Protein AF-A0A3N5HTJ6-F1 (afdb_monomer_lite)

Secondary structure (DSSP, 8-state):
-----------------------SPPPHHHHHHHHHHHTT-SEEEEPP-----TTPPPEEEEEEHHHHTT-TT-HHHHHHHHHS-TT--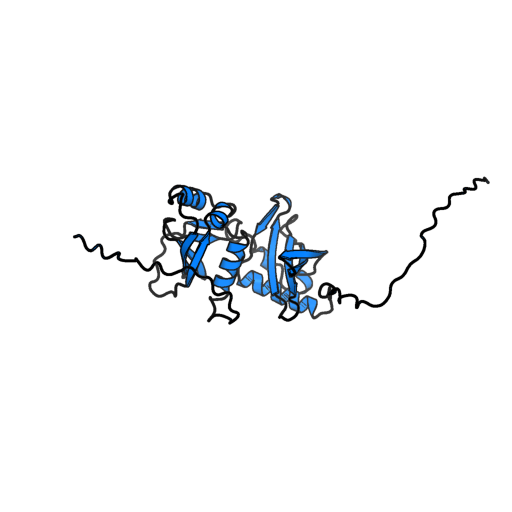EEEEEEEE-TTS-EEEEETTEEEEEEEE-SSSSSTTGGGGG--SGGGG--SEEEEEEEETTEEEEEEEEE-TTSTT-EEEEEEE--TTSPPEEEEEEEEGGGTEEEEPPHHHHHHHHHHHHHHHHTT----PPPP--------------------------

Foldseek 3Di:
DDDDDDDDDDDPDPDDPPDDDDDPDDDLLQVLLVVCLQVLQWEWEFDPPDPPPPPWDKDKDKDFLVSQCSRPPHVLQVVLSVQADPPGGMWIWIWTQDPVRWIKIDTPRRDHIITGHWPDPDCVPPVLVVVPALVQQDFPDWDWDDPDVQKIKIWGWGDRPVDPQKTKIWIWIDDPPDDIDIAIWIARPVVRGTTGDRSVSGVVSVVSPVVNCVVPPDPDDDPDPPPPPDDDDDDDDDDDDDDDDDDDDD

Sequence (250 aa):
MTDRRVQRSSSPDCAIPIADRGPRGLPQPLDHALAQLRRRRVRLVPAEPGSVSEGRKRYPVCLTRSLLSRIPGSPALKDALKGAPATTAVFSGHAWLAADERPRIALEGVGGTWRLALPGRSGTFAALREIRTFRDVRPVGSRLVEVGPGVIERRHRIPLRYHPGVWLIVAVAVRRDGPARYDTWVWHPGRRCATALWWEEARRVIDLFRDLAASWFWVGPPPIASGAGSNGQPSTRATAASGTEPSSHA

Radius of gyration: 25.8 Å; chains: 1; bounding box: 80×50×84 Å

Structure (mmCIF, N/CA/C/O backbone):
data_AF-A0A3N5HTJ6-F1
#
_entry.id   AF-A0A3N5HTJ6-F1
#
loop_
_atom_site.group_PDB
_atom_site.id
_atom_site.type_symbol
_atom_site.label_atom_id
_atom_site.label_alt_id
_atom_site.label_comp_id
_atom_site.label_asym_id
_atom_site.label_entity_id
_atom_site.label_seq_id
_atom_site.pdbx_PDB_ins_code
_atom_site.Cartn_x
_atom_site.Cartn_y
_atom_site.Cartn_z
_atom_site.occupancy
_atom_site.B_iso_or_equiv
_atom_site.auth_seq_id
_atom_site.auth_comp_id
_atom_site.auth_asym_id
_atom_site.auth_atom_id
_atom_site.pdbx_PDB_model_num
ATOM 1 N N . MET A 1 1 ? 60.317 11.474 -20.688 1.00 45.28 1 MET A N 1
ATOM 2 C CA . MET A 1 1 ? 59.691 11.665 -19.362 1.00 45.28 1 MET A CA 1
ATOM 3 C C . MET A 1 1 ? 58.218 11.955 -19.582 1.00 45.28 1 MET A C 1
ATOM 5 O O . MET A 1 1 ? 57.878 12.976 -20.156 1.00 45.28 1 MET A O 1
ATOM 9 N N . THR A 1 2 ? 57.382 10.970 -19.278 1.00 37.94 2 THR A N 1
ATOM 10 C CA . THR A 1 2 ? 55.943 10.898 -19.570 1.00 37.94 2 THR A CA 1
ATOM 11 C C . THR A 1 2 ? 55.118 11.698 -18.569 1.00 37.94 2 THR A C 1
ATOM 13 O O . THR A 1 2 ? 55.143 11.389 -17.380 1.00 37.94 2 THR A O 1
ATOM 16 N N . ASP 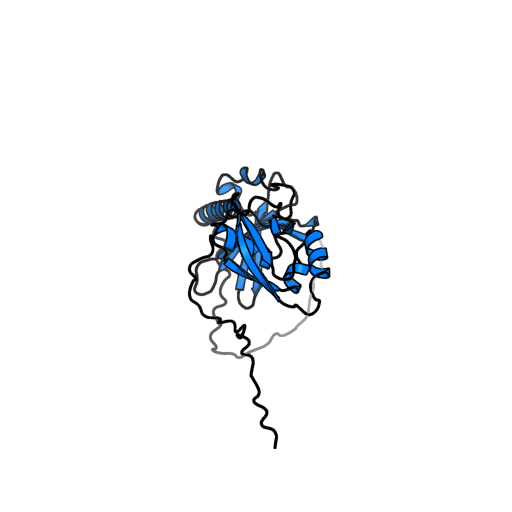A 1 3 ? 54.342 12.657 -19.068 1.00 31.55 3 ASP A N 1
ATOM 17 C CA . ASP A 1 3 ? 53.369 13.425 -18.295 1.00 31.55 3 ASP A CA 1
ATOM 18 C C . ASP A 1 3 ? 51.981 12.764 -18.428 1.00 31.55 3 ASP A C 1
ATOM 20 O O . ASP A 1 3 ? 51.341 12.799 -19.482 1.00 31.55 3 ASP A O 1
ATOM 24 N N . ARG A 1 4 ? 51.549 12.046 -17.383 1.00 37.94 4 ARG A N 1
ATOM 25 C CA . ARG A 1 4 ? 50.230 11.393 -17.308 1.00 37.94 4 ARG A CA 1
ATOM 26 C C . ARG A 1 4 ? 49.246 12.340 -16.629 1.00 37.94 4 ARG A C 1
ATOM 28 O O . ARG A 1 4 ? 49.113 12.355 -15.407 1.00 37.94 4 ARG A O 1
ATOM 35 N N . ARG A 1 5 ? 48.487 13.072 -17.442 1.00 37.06 5 ARG A N 1
ATOM 36 C CA . ARG A 1 5 ? 47.322 13.846 -17.003 1.00 37.06 5 ARG A CA 1
ATOM 37 C C . ARG A 1 5 ? 46.170 12.890 -16.668 1.00 37.06 5 ARG A C 1
ATOM 39 O O . ARG A 1 5 ? 45.476 12.395 -17.551 1.00 37.06 5 ARG A O 1
ATOM 46 N N . VAL A 1 6 ? 45.987 12.603 -15.382 1.00 39.81 6 VAL A N 1
ATOM 47 C CA . VAL A 1 6 ? 44.852 11.830 -14.857 1.00 39.81 6 VAL A CA 1
ATOM 48 C C . VAL A 1 6 ? 43.580 12.679 -14.965 1.00 39.81 6 VAL A C 1
ATOM 50 O O . VAL A 1 6 ? 43.364 13.595 -14.175 1.00 39.81 6 VAL A O 1
ATOM 53 N N . GLN A 1 7 ? 42.724 12.371 -15.942 1.00 34.47 7 GLN A N 1
ATOM 54 C CA . GLN A 1 7 ? 41.330 12.814 -15.955 1.00 34.47 7 GLN A CA 1
ATOM 55 C C . GLN A 1 7 ? 40.588 12.101 -14.817 1.00 34.47 7 GLN A C 1
ATOM 57 O O . GLN A 1 7 ? 40.249 10.923 -14.918 1.00 34.47 7 GLN A O 1
ATOM 62 N N . ARG A 1 8 ? 40.346 12.814 -13.712 1.00 31.03 8 ARG A N 1
ATOM 63 C CA . ARG A 1 8 ? 39.352 12.404 -12.717 1.00 31.03 8 ARG A CA 1
ATOM 64 C C . ARG A 1 8 ? 37.973 12.654 -13.318 1.00 31.03 8 ARG A C 1
ATOM 66 O O . ARG A 1 8 ? 37.531 13.795 -13.410 1.00 31.03 8 ARG A O 1
ATOM 73 N N . SER A 1 9 ? 37.325 11.582 -13.754 1.00 33.00 9 SER A N 1
ATOM 74 C CA . SER A 1 9 ? 35.899 11.560 -14.042 1.00 33.00 9 SER A CA 1
ATOM 75 C C . SER A 1 9 ? 35.131 11.899 -12.762 1.00 33.00 9 SER A C 1
ATOM 77 O O . SER A 1 9 ? 35.149 11.173 -11.770 1.00 33.00 9 SER A O 1
ATOM 79 N N . SER A 1 10 ? 34.478 13.052 -12.777 1.00 33.53 10 SER A N 1
ATOM 80 C CA . SER A 1 10 ? 33.507 13.471 -11.776 1.00 33.53 10 SER A CA 1
ATOM 81 C C . SER A 1 10 ? 32.243 12.614 -11.893 1.00 33.53 10 SER A C 1
ATOM 83 O O . SER A 1 10 ? 31.334 12.940 -12.655 1.00 33.53 10 SER A O 1
ATOM 85 N N . SER A 1 11 ? 32.190 11.510 -11.146 1.00 33.44 11 SER A N 1
ATOM 86 C CA . SER A 1 11 ? 30.921 10.899 -10.732 1.00 33.44 11 SER A CA 1
ATOM 87 C C . SER A 1 11 ? 30.168 11.913 -9.870 1.00 33.44 11 SER A C 1
ATOM 89 O O . SER A 1 11 ? 30.745 12.384 -8.891 1.00 33.44 11 SER A O 1
ATOM 91 N N . PRO A 1 12 ? 28.910 12.270 -10.179 1.00 36.09 12 PRO A N 1
ATOM 92 C CA . PRO A 1 12 ? 28.114 13.029 -9.238 1.00 36.09 12 PRO A CA 1
ATOM 93 C C . PRO A 1 12 ? 27.727 12.094 -8.095 1.00 36.09 12 PRO A C 1
ATOM 95 O O . PRO A 1 12 ? 27.023 11.096 -8.275 1.00 36.09 12 PRO A O 1
ATOM 98 N N . ASP A 1 13 ? 28.240 12.430 -6.921 1.00 30.25 13 ASP A N 1
ATOM 99 C CA . ASP A 1 13 ? 27.898 11.844 -5.641 1.00 30.25 13 ASP A CA 1
ATOM 100 C C . ASP A 1 13 ? 26.377 11.702 -5.482 1.00 30.25 13 ASP A C 1
ATOM 102 O O . ASP A 1 13 ? 25.635 12.682 -5.396 1.00 30.25 13 ASP A O 1
ATOM 106 N N . CYS A 1 14 ? 25.906 10.459 -5.353 1.00 28.38 14 CYS A N 1
ATOM 107 C CA . CYS A 1 14 ? 24.648 10.146 -4.675 1.00 28.38 14 CYS A CA 1
ATOM 108 C C . CYS A 1 14 ? 24.815 10.401 -3.165 1.00 28.38 14 CYS A C 1
ATOM 110 O O . CYS A 1 14 ? 24.713 9.487 -2.347 1.00 28.38 14 CYS A O 1
ATOM 112 N N . ALA A 1 15 ? 25.106 11.643 -2.787 1.00 31.53 15 ALA A N 1
ATOM 113 C CA . ALA A 1 15 ? 25.048 12.096 -1.410 1.00 31.53 15 ALA A CA 1
ATOM 114 C C . ALA A 1 15 ? 23.593 12.458 -1.098 1.00 31.53 15 ALA A C 1
ATOM 116 O O . ALA A 1 15 ? 22.997 13.323 -1.733 1.00 31.53 15 ALA A O 1
ATOM 117 N N . ILE A 1 16 ? 23.003 11.753 -0.135 1.00 35.62 16 ILE A N 1
ATOM 118 C CA . ILE A 1 16 ? 21.674 12.043 0.403 1.00 35.62 16 ILE A CA 1
ATOM 119 C C . ILE A 1 16 ? 21.785 13.314 1.256 1.00 35.62 16 ILE A C 1
ATOM 121 O O . ILE A 1 16 ? 22.444 13.259 2.296 1.00 35.62 16 ILE A O 1
ATOM 125 N N . PRO A 1 17 ? 21.099 14.427 0.936 1.00 30.44 17 PRO A N 1
ATOM 126 C CA . PRO A 1 17 ? 20.838 15.446 1.931 1.00 30.44 17 PRO A CA 1
ATOM 127 C C . PRO A 1 17 ? 19.631 14.977 2.746 1.00 30.44 17 PRO A C 1
ATOM 129 O O . PRO A 1 17 ? 18.486 15.015 2.290 1.00 30.44 17 PRO A O 1
ATOM 132 N N . ILE A 1 18 ? 19.887 14.526 3.973 1.00 38.47 18 ILE A N 1
ATOM 133 C CA . ILE A 1 18 ? 18.878 14.558 5.031 1.00 38.47 18 ILE A CA 1
ATOM 134 C C . ILE A 1 18 ? 18.752 16.034 5.411 1.00 38.47 18 ILE A C 1
ATOM 136 O O . ILE A 1 18 ? 19.495 16.532 6.249 1.00 38.47 18 ILE A O 1
ATOM 140 N N . ALA A 1 19 ? 17.865 16.756 4.732 1.00 27.80 19 ALA A N 1
ATOM 141 C CA . ALA A 1 19 ? 17.515 18.120 5.094 1.00 27.80 19 ALA A CA 1
ATOM 142 C C . ALA A 1 19 ? 16.006 18.325 4.959 1.00 27.80 19 ALA A C 1
ATOM 144 O O . ALA A 1 19 ? 15.397 18.161 3.902 1.00 27.80 19 ALA A O 1
ATOM 145 N N . ASP A 1 20 ? 15.435 18.662 6.102 1.00 38.22 20 ASP A N 1
ATOM 146 C CA . ASP A 1 20 ? 14.050 18.968 6.394 1.00 38.22 20 ASP A CA 1
ATOM 147 C C . ASP A 1 20 ? 13.603 20.251 5.670 1.00 38.22 20 ASP A C 1
ATOM 149 O O . ASP A 1 20 ? 13.799 21.354 6.169 1.00 38.22 20 ASP A O 1
ATOM 153 N N . ARG A 1 21 ? 13.045 20.120 4.458 1.00 31.12 21 ARG A N 1
ATOM 154 C CA . ARG A 1 21 ? 12.175 21.121 3.806 1.00 31.12 21 ARG A CA 1
ATOM 155 C C . ARG A 1 21 ? 11.180 20.386 2.908 1.00 31.12 21 ARG A C 1
ATOM 157 O O . ARG A 1 21 ? 11.584 19.674 1.991 1.00 31.12 21 ARG A O 1
ATOM 164 N N . GLY A 1 22 ? 9.880 20.530 3.179 1.00 42.62 22 GLY A N 1
ATOM 165 C CA . GLY A 1 22 ? 8.809 19.887 2.408 1.00 42.62 22 GLY A CA 1
ATOM 166 C C . GLY A 1 22 ? 8.967 20.149 0.902 1.00 42.62 22 GLY A C 1
ATOM 167 O O . GLY A 1 22 ? 9.028 21.313 0.499 1.00 42.62 22 GLY A O 1
ATOM 168 N N . PRO A 1 23 ? 9.079 19.115 0.049 1.00 45.19 23 PRO A N 1
ATOM 169 C CA . PRO A 1 23 ? 9.370 19.342 -1.355 1.00 45.19 23 PRO A CA 1
ATOM 170 C C . PRO A 1 23 ? 8.086 19.736 -2.081 1.00 45.19 23 PRO A C 1
ATOM 172 O O . PRO A 1 23 ? 7.010 19.234 -1.759 1.00 45.19 23 PRO A O 1
ATOM 175 N N . ARG A 1 24 ? 8.210 20.603 -3.095 1.00 56.91 24 ARG A N 1
ATOM 176 C CA . ARG A 1 24 ? 7.199 20.831 -4.142 1.00 56.91 24 ARG A CA 1
ATOM 177 C C . ARG A 1 24 ? 6.654 19.468 -4.586 1.00 56.91 24 ARG A C 1
ATOM 179 O O . ARG A 1 24 ? 7.348 18.709 -5.262 1.00 56.91 24 ARG A O 1
ATOM 186 N N . GLY A 1 25 ? 5.470 19.142 -4.072 1.00 72.94 25 GLY A N 1
ATOM 187 C CA . GLY A 1 25 ? 5.101 17.767 -3.758 1.00 72.94 25 GLY A CA 1
ATOM 188 C C . GLY A 1 25 ? 4.832 16.921 -4.988 1.00 72.94 25 GLY A C 1
ATOM 189 O O . GLY A 1 25 ? 4.244 17.380 -5.968 1.00 72.94 25 GLY A O 1
ATOM 190 N N . LEU A 1 26 ? 5.235 15.654 -4.920 1.00 83.31 26 LEU A N 1
ATOM 191 C CA . LEU A 1 26 ? 4.620 14.614 -5.735 1.00 83.31 26 LEU A CA 1
ATOM 192 C C . LEU A 1 26 ? 3.086 14.748 -5.639 1.00 83.31 26 LEU A C 1
ATOM 194 O O . LEU A 1 26 ? 2.575 15.028 -4.551 1.00 83.31 26 LEU A O 1
ATOM 198 N N . PRO A 1 27 ? 2.336 14.531 -6.732 1.00 88.75 27 PRO A N 1
ATOM 199 C CA . PRO A 1 27 ? 0.890 14.412 -6.656 1.00 88.75 27 PRO A CA 1
ATOM 200 C C . PRO A 1 27 ? 0.537 13.369 -5.596 1.00 88.75 27 PRO A C 1
ATOM 202 O O . PRO A 1 27 ? 1.135 12.291 -5.581 1.00 88.75 27 PRO A O 1
ATOM 205 N N . GLN A 1 28 ? -0.421 13.675 -4.721 1.00 89.12 28 GLN A N 1
ATOM 206 C CA . GLN A 1 28 ? -0.757 12.816 -3.578 1.00 89.12 28 GLN A C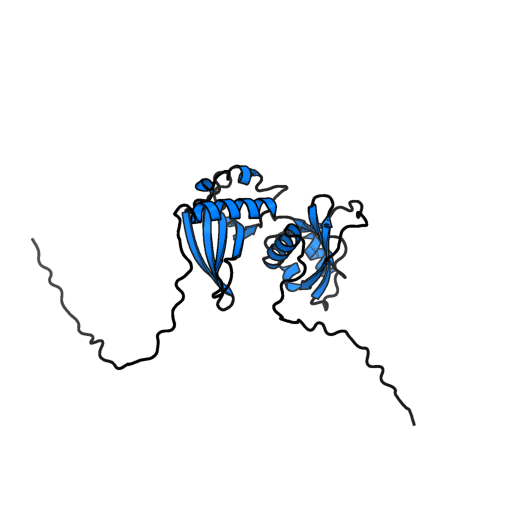A 1
ATOM 207 C C . GLN A 1 28 ? -1.001 11.339 -3.955 1.00 89.12 28 GLN A C 1
ATOM 209 O O . GLN A 1 28 ? -0.463 10.475 -3.260 1.00 89.12 28 GLN A O 1
ATOM 214 N N . PRO A 1 29 ? -1.693 11.006 -5.071 1.00 87.94 29 PRO A N 1
ATOM 215 C CA . PRO A 1 29 ? -1.852 9.609 -5.475 1.00 87.94 29 PRO A CA 1
ATOM 216 C C . PRO A 1 29 ? -0.520 8.906 -5.777 1.00 87.94 29 PRO A C 1
ATOM 218 O O . PRO A 1 29 ? -0.346 7.726 -5.467 1.00 87.94 29 PRO A O 1
ATOM 221 N N . LEU A 1 30 ? 0.440 9.634 -6.357 1.00 89.38 30 LEU A N 1
ATOM 222 C CA . LEU A 1 30 ? 1.763 9.113 -6.688 1.00 89.38 30 LEU A CA 1
ATOM 223 C C . LEU A 1 30 ? 2.628 8.950 -5.435 1.00 89.38 30 LEU A C 1
ATOM 225 O O . LEU A 1 30 ? 3.270 7.913 -5.275 1.00 89.38 30 LEU A O 1
ATOM 229 N N . ASP A 1 31 ? 2.616 9.939 -4.538 1.00 90.94 31 ASP A N 1
ATOM 230 C CA . ASP A 1 31 ? 3.343 9.866 -3.266 1.00 90.94 31 ASP A CA 1
ATOM 231 C C . ASP A 1 31 ? 2.855 8.693 -2.408 1.00 90.94 31 ASP A C 1
ATOM 233 O O . ASP A 1 31 ? 3.652 7.854 -1.975 1.00 90.94 31 ASP A O 1
ATOM 237 N N . HIS A 1 32 ? 1.531 8.561 -2.263 1.00 89.06 32 HIS A N 1
ATOM 238 C CA . HIS A 1 32 ? 0.905 7.432 -1.577 1.00 89.06 32 HIS A CA 1
ATOM 239 C C . HIS A 1 32 ? 1.345 6.104 -2.189 1.00 89.06 32 HIS A C 1
ATOM 241 O O . HIS A 1 32 ? 1.837 5.229 -1.477 1.00 89.06 32 HIS A O 1
ATOM 247 N N . ALA A 1 33 ? 1.256 5.950 -3.510 1.00 89.50 33 ALA A N 1
ATOM 248 C CA . ALA A 1 33 ? 1.633 4.705 -4.172 1.00 89.50 33 ALA A CA 1
ATOM 249 C C . ALA A 1 33 ? 3.113 4.342 -3.959 1.00 89.50 33 ALA A C 1
ATOM 251 O O . ALA A 1 33 ? 3.429 3.184 -3.667 1.00 89.50 33 ALA A O 1
ATOM 252 N N . LEU A 1 34 ? 4.021 5.320 -4.031 1.00 92.12 34 LEU A N 1
ATOM 253 C CA . LEU A 1 34 ? 5.445 5.113 -3.757 1.00 92.12 34 LEU A CA 1
ATOM 254 C C . LEU A 1 34 ? 5.708 4.784 -2.278 1.00 92.12 34 LEU A C 1
ATOM 256 O O . LEU A 1 34 ? 6.568 3.953 -1.973 1.00 92.12 34 LEU A O 1
ATOM 260 N N . ALA A 1 35 ? 4.966 5.376 -1.341 1.00 91.44 35 ALA A N 1
ATOM 261 C CA . ALA A 1 35 ? 5.033 5.005 0.072 1.00 91.44 35 ALA A CA 1
ATOM 262 C C . ALA A 1 35 ? 4.579 3.550 0.296 1.00 91.44 35 ALA A C 1
ATOM 264 O O . ALA A 1 35 ? 5.260 2.781 0.982 1.00 91.44 35 ALA A O 1
ATOM 265 N N . GLN A 1 36 ? 3.480 3.128 -0.336 1.00 90.81 36 GLN A N 1
ATOM 266 C CA . GLN A 1 36 ? 2.985 1.751 -0.245 1.00 90.81 36 GLN A CA 1
ATOM 267 C C . GLN A 1 36 ? 3.915 0.744 -0.947 1.00 90.81 36 GLN A C 1
ATOM 269 O O . GLN A 1 36 ? 4.064 -0.389 -0.476 1.00 90.81 36 GLN A O 1
ATOM 274 N N . LEU A 1 37 ? 4.608 1.163 -2.012 1.00 92.00 37 LEU A N 1
ATOM 275 C CA . LEU A 1 37 ? 5.678 0.397 -2.657 1.00 92.00 37 LEU A CA 1
ATOM 276 C C . LEU A 1 37 ? 6.835 0.123 -1.697 1.00 92.00 37 LEU A C 1
ATOM 278 O O . LEU A 1 37 ? 7.224 -1.032 -1.525 1.00 92.00 37 LEU A O 1
ATOM 282 N N . ARG A 1 38 ? 7.335 1.154 -1.007 1.00 91.88 38 ARG A N 1
ATOM 283 C CA . ARG A 1 38 ? 8.400 1.014 0.006 1.00 91.88 38 ARG A CA 1
ATOM 284 C C . ARG A 1 38 ? 7.985 0.093 1.156 1.00 91.88 38 ARG A C 1
ATOM 286 O O . ARG A 1 38 ? 8.811 -0.646 1.687 1.00 91.88 38 ARG A O 1
ATOM 293 N N . ARG A 1 39 ? 6.691 0.078 1.487 1.00 90.50 39 ARG A N 1
ATOM 294 C CA . ARG A 1 39 ? 6.082 -0.823 2.479 1.00 90.50 39 ARG A CA 1
ATOM 295 C C . ARG A 1 39 ? 5.764 -2.225 1.940 1.00 90.50 39 ARG A C 1
ATOM 297 O O . ARG A 1 39 ? 5.298 -3.062 2.708 1.00 90.50 39 ARG A O 1
ATOM 304 N N . ARG A 1 40 ? 6.030 -2.501 0.654 1.00 90.88 40 ARG A N 1
ATOM 305 C CA . ARG A 1 40 ? 5.782 -3.787 -0.035 1.00 90.88 40 ARG A CA 1
ATOM 306 C C . ARG A 1 40 ? 4.311 -4.217 -0.023 1.00 90.88 40 ARG A C 1
ATOM 308 O O . ARG A 1 40 ? 4.003 -5.405 0.013 1.00 90.88 40 ARG A O 1
ATOM 315 N N . ARG A 1 41 ? 3.403 -3.240 -0.042 1.00 89.31 41 ARG A N 1
ATOM 316 C CA . ARG A 1 41 ? 1.943 -3.446 -0.019 1.00 89.31 41 ARG A CA 1
ATOM 317 C C . ARG A 1 41 ? 1.290 -3.293 -1.389 1.00 89.31 41 ARG A C 1
ATOM 319 O O . ARG A 1 41 ? 0.071 -3.387 -1.505 1.00 89.31 41 ARG A O 1
ATOM 326 N N . VAL A 1 42 ? 2.102 -3.050 -2.413 1.00 87.75 42 VAL A N 1
ATOM 327 C CA . VAL A 1 42 ? 1.708 -3.027 -3.823 1.00 87.75 42 VAL A CA 1
ATOM 328 C C . VAL A 1 42 ? 2.421 -4.157 -4.564 1.00 87.75 42 VAL A C 1
ATOM 330 O O . VAL A 1 42 ? 3.390 -4.725 -4.064 1.00 87.75 42 VAL A O 1
ATOM 333 N N . ARG A 1 43 ? 1.945 -4.468 -5.760 1.00 87.75 43 ARG A N 1
ATOM 334 C CA . ARG A 1 43 ? 2.601 -5.298 -6.767 1.00 87.75 43 ARG A CA 1
ATOM 335 C C . ARG A 1 43 ? 3.060 -4.411 -7.910 1.00 87.75 43 ARG A C 1
ATOM 337 O O . ARG A 1 43 ? 2.451 -3.376 -8.179 1.00 87.75 43 ARG A O 1
ATOM 344 N N . LEU A 1 44 ? 4.089 -4.854 -8.612 1.00 89.25 44 LEU A N 1
ATOM 345 C CA . LEU A 1 44 ? 4.459 -4.281 -9.895 1.00 89.25 44 LEU A CA 1
ATOM 346 C C . LEU A 1 44 ? 4.053 -5.271 -10.977 1.00 89.25 44 LEU A C 1
ATOM 348 O O . LEU A 1 44 ? 4.525 -6.408 -11.008 1.00 89.25 44 LEU A O 1
ATOM 352 N N . VAL A 1 45 ? 3.140 -4.836 -11.836 1.00 89.62 45 VAL A N 1
ATOM 353 C CA . VAL A 1 45 ? 2.700 -5.605 -13.001 1.00 89.62 45 VAL A CA 1
ATOM 354 C C . VAL A 1 45 ? 3.159 -4.885 -14.262 1.00 89.62 45 VAL A C 1
ATOM 356 O O . VAL A 1 45 ? 3.195 -3.651 -14.246 1.00 89.62 45 VAL A O 1
ATOM 359 N N . PRO A 1 46 ? 3.500 -5.605 -15.342 1.00 90.44 46 PRO A N 1
ATOM 360 C CA . PRO A 1 46 ? 3.747 -4.972 -16.628 1.00 90.44 46 PRO A CA 1
ATOM 361 C C . PRO A 1 46 ? 2.576 -4.052 -16.976 1.00 90.44 46 PRO A C 1
ATOM 363 O O . PRO A 1 46 ? 1.408 -4.430 -16.838 1.00 90.44 46 PRO A O 1
ATOM 366 N N . ALA A 1 47 ? 2.881 -2.810 -17.329 1.00 86.38 47 ALA A N 1
ATOM 367 C CA . ALA A 1 47 ? 1.882 -1.905 -17.857 1.00 86.38 47 ALA A CA 1
ATOM 368 C C . ALA A 1 47 ? 1.694 -2.224 -19.340 1.00 86.38 47 ALA A C 1
ATOM 370 O O . ALA A 1 47 ? 2.681 -2.391 -20.055 1.00 86.38 47 ALA A O 1
ATOM 371 N N . GLU A 1 48 ? 0.446 -2.280 -19.805 1.00 73.88 48 GLU A N 1
ATOM 372 C CA . GLU A 1 48 ? 0.203 -2.331 -21.243 1.00 73.88 48 GLU A CA 1
ATOM 373 C C . GLU A 1 48 ? 0.845 -1.112 -21.919 1.00 73.88 48 GLU A C 1
ATOM 375 O O . GLU A 1 48 ? 0.876 -0.023 -21.308 1.00 73.88 48 GLU A O 1
ATOM 380 N N . PRO A 1 49 ? 1.343 -1.276 -23.160 1.00 60.81 49 PRO A N 1
ATOM 381 C CA . PRO A 1 49 ? 1.799 -0.179 -23.999 1.00 60.81 49 PRO A CA 1
ATOM 382 C C . PRO A 1 49 ? 0.585 0.659 -24.421 1.00 60.81 49 PRO A C 1
ATOM 384 O O . PRO A 1 49 ? 0.165 0.674 -25.567 1.00 60.81 49 PRO A O 1
ATOM 387 N N . GLY A 1 50 ? -0.029 1.346 -23.462 1.00 55.19 50 GLY A N 1
ATOM 388 C CA . GLY A 1 50 ? -0.917 2.454 -23.759 1.00 55.19 50 GLY A CA 1
ATOM 389 C C . GLY A 1 50 ? -0.081 3.571 -24.362 1.00 55.19 50 GLY A C 1
ATOM 390 O O . GLY A 1 50 ? 1.081 3.734 -23.975 1.00 55.19 50 GLY A O 1
ATOM 391 N N . SER A 1 51 ? -0.674 4.330 -25.284 1.00 47.94 51 SER A N 1
ATOM 392 C CA . SER A 1 51 ? -0.092 5.557 -25.822 1.00 47.94 51 SER A CA 1
ATOM 393 C C . SER A 1 51 ? 0.548 6.333 -24.676 1.00 47.94 51 SER A C 1
ATOM 395 O O . SER A 1 51 ? -0.137 6.763 -23.740 1.00 47.94 51 SER A O 1
ATOM 397 N N . VAL A 1 52 ? 1.876 6.432 -24.690 1.00 51.06 52 VAL A N 1
ATOM 398 C CA . VAL A 1 52 ? 2.595 7.304 -23.774 1.00 51.06 52 VAL A CA 1
ATOM 399 C C . VAL A 1 52 ? 2.073 8.688 -24.115 1.00 51.06 52 VAL A C 1
ATOM 401 O O . VAL A 1 52 ? 2.461 9.236 -25.135 1.00 51.06 52 VAL A O 1
ATOM 404 N N . SER A 1 53 ? 1.124 9.219 -23.340 1.00 48.69 53 SER A N 1
ATOM 405 C CA . SER A 1 53 ? 0.745 10.617 -23.507 1.00 48.69 53 SER A CA 1
ATOM 406 C C . SER A 1 53 ? 1.982 11.428 -23.164 1.00 48.69 53 SER A C 1
ATOM 408 O O . SER A 1 53 ? 2.318 11.621 -21.988 1.00 48.69 53 SER A O 1
ATOM 410 N N . GLU A 1 54 ? 2.694 11.827 -24.209 1.00 46.03 54 GLU A N 1
ATOM 411 C CA . GLU A 1 54 ? 3.687 12.879 -24.176 1.00 46.03 54 GLU A CA 1
ATOM 412 C C . GLU A 1 54 ? 3.029 14.074 -23.475 1.00 46.03 54 GLU A C 1
ATOM 414 O O . GLU A 1 54 ? 1.953 14.522 -23.861 1.00 46.03 54 GLU A O 1
ATOM 419 N N . GLY A 1 55 ? 3.592 14.496 -22.340 1.00 54.06 55 GLY A N 1
ATOM 420 C CA . GLY A 1 55 ? 3.086 15.645 -21.580 1.00 54.06 55 GLY A CA 1
ATOM 421 C C . GLY A 1 55 ? 2.845 15.423 -20.086 1.00 54.06 55 GLY A C 1
ATOM 422 O O . GLY A 1 55 ? 2.753 16.400 -19.345 1.00 54.06 55 GLY A O 1
ATOM 423 N N . ARG A 1 56 ? 2.795 14.184 -19.572 1.00 71.75 56 ARG A N 1
ATOM 424 C CA . ARG A 1 56 ? 2.660 13.990 -18.113 1.00 71.75 56 ARG A CA 1
ATOM 425 C C . ARG A 1 56 ? 3.996 14.114 -17.384 1.00 71.75 56 ARG A C 1
ATOM 427 O O . ARG A 1 56 ? 4.954 13.405 -17.690 1.00 71.75 56 ARG A O 1
ATOM 434 N N . LYS A 1 57 ? 4.028 14.995 -16.374 1.00 87.56 57 LYS A N 1
ATOM 435 C CA . LYS A 1 57 ? 5.200 15.249 -15.527 1.00 87.56 57 LYS A CA 1
ATOM 436 C C . LYS A 1 57 ? 5.710 13.945 -14.911 1.00 87.56 57 LYS A C 1
ATOM 438 O O . LYS A 1 57 ? 4.968 13.218 -14.247 1.00 87.56 57 LYS A O 1
ATOM 443 N N . ARG A 1 58 ? 6.992 13.670 -15.142 1.00 90.38 58 ARG A N 1
ATOM 444 C CA . ARG A 1 58 ? 7.720 12.531 -14.584 1.00 90.38 58 ARG A CA 1
ATOM 445 C C . ARG A 1 58 ? 8.518 12.985 -13.374 1.00 90.38 58 ARG A C 1
ATOM 447 O O . ARG A 1 58 ? 9.061 14.087 -13.358 1.00 90.38 58 ARG A O 1
ATOM 454 N N . TYR A 1 59 ? 8.578 12.125 -12.371 1.00 92.50 59 TYR A N 1
ATOM 455 C CA . TYR A 1 59 ? 9.253 12.398 -11.113 1.00 92.50 59 TYR A CA 1
ATOM 456 C C . TYR A 1 59 ? 10.370 11.377 -10.914 1.00 92.50 59 TYR A C 1
ATOM 458 O O . TYR A 1 59 ? 10.106 10.182 -11.061 1.00 92.50 59 TYR A O 1
ATOM 466 N N . PRO A 1 60 ? 11.600 11.809 -10.603 1.00 93.81 60 PRO A N 1
ATOM 467 C CA . PRO A 1 60 ? 12.715 10.891 -10.421 1.00 93.81 60 PRO A CA 1
ATOM 468 C C . PRO A 1 60 ? 12.473 9.977 -9.216 1.00 93.81 60 PRO A C 1
ATOM 470 O O . PRO A 1 60 ? 11.947 10.403 -8.184 1.00 93.81 60 PRO A O 1
ATOM 473 N N . VAL A 1 61 ? 12.866 8.713 -9.346 1.00 94.25 61 VAL A N 1
ATOM 474 C CA . VAL A 1 61 ? 12.814 7.718 -8.272 1.00 94.25 61 VAL A CA 1
ATOM 475 C C . VAL A 1 61 ? 14.061 6.843 -8.286 1.00 94.25 61 VAL A C 1
ATOM 477 O O . VAL A 1 61 ? 14.576 6.501 -9.346 1.00 94.25 61 VAL A O 1
ATOM 480 N N . CYS A 1 62 ? 14.495 6.427 -7.097 1.00 94.88 62 CYS A N 1
ATOM 481 C CA . CYS A 1 62 ? 15.561 5.446 -6.919 1.00 94.88 62 CYS A CA 1
ATOM 482 C C . CYS A 1 62 ? 15.037 4.298 -6.056 1.00 94.88 62 CYS A C 1
ATOM 484 O O . CYS A 1 62 ? 14.525 4.525 -4.954 1.00 94.88 62 CYS A O 1
ATOM 486 N N . LEU A 1 63 ? 15.144 3.066 -6.553 1.00 95.38 63 LEU A N 1
ATOM 487 C CA . LEU A 1 63 ? 14.662 1.865 -5.871 1.00 95.38 63 LEU A CA 1
ATOM 488 C C . LEU A 1 63 ? 15.779 0.830 -5.773 1.00 95.38 63 LEU A C 1
ATOM 490 O O . LEU A 1 63 ? 16.503 0.578 -6.728 1.00 95.38 63 LEU A O 1
ATOM 494 N N . THR A 1 64 ? 15.915 0.196 -4.612 1.00 96.12 64 THR A N 1
ATOM 495 C CA . THR A 1 64 ? 16.943 -0.831 -4.422 1.00 96.12 64 THR A CA 1
ATOM 496 C C . THR A 1 64 ? 16.486 -2.166 -4.999 1.00 96.12 64 THR A C 1
ATOM 498 O O . THR A 1 64 ? 15.315 -2.544 -4.875 1.00 96.12 64 THR A O 1
ATOM 501 N N . ARG A 1 65 ? 17.425 -2.951 -5.537 1.00 95.12 65 ARG A N 1
ATOM 502 C CA . ARG A 1 65 ? 17.171 -4.348 -5.931 1.00 95.12 65 ARG A CA 1
ATOM 503 C C . ARG A 1 65 ? 16.538 -5.149 -4.792 1.00 95.12 65 ARG A C 1
ATOM 505 O O . ARG A 1 65 ? 15.617 -5.928 -5.013 1.00 95.12 65 ARG A O 1
ATOM 512 N N . SER A 1 66 ? 17.003 -4.907 -3.568 1.00 94.88 66 SER A N 1
ATOM 513 C CA . SER A 1 66 ? 16.540 -5.555 -2.337 1.00 94.88 66 SER A CA 1
ATOM 514 C C . SER A 1 66 ? 15.081 -5.240 -1.978 1.00 94.88 66 SER A C 1
ATOM 516 O O . SER A 1 66 ? 14.391 -6.078 -1.393 1.00 94.88 66 SER A O 1
ATOM 518 N N . LEU A 1 67 ? 14.600 -4.034 -2.302 1.00 94.69 67 LEU A N 1
ATOM 519 C CA . LEU A 1 67 ? 13.186 -3.683 -2.189 1.00 94.69 67 LEU A CA 1
ATOM 520 C C . LEU A 1 67 ? 12.381 -4.410 -3.267 1.00 94.69 67 LEU A C 1
ATOM 522 O O . LEU A 1 67 ? 11.413 -5.088 -2.929 1.00 94.69 67 LEU A O 1
ATOM 526 N N . LEU A 1 68 ? 12.808 -4.293 -4.529 1.00 93.75 68 LEU A N 1
ATOM 527 C CA . LEU A 1 68 ? 12.096 -4.826 -5.693 1.00 93.75 68 LEU A CA 1
ATOM 528 C C . LEU A 1 68 ? 11.951 -6.356 -5.644 1.00 93.75 68 LEU A C 1
ATOM 530 O O . LEU A 1 68 ? 10.868 -6.879 -5.898 1.00 93.75 68 LEU A O 1
ATOM 534 N N . SER A 1 69 ? 12.994 -7.080 -5.228 1.00 92.50 69 SER A N 1
ATOM 535 C CA . SER A 1 69 ? 12.975 -8.548 -5.111 1.00 92.50 69 SER A CA 1
ATOM 536 C C . SER A 1 69 ? 12.006 -9.066 -4.043 1.00 92.50 69 SER A C 1
ATOM 538 O O . SER A 1 69 ? 11.522 -10.198 -4.130 1.00 92.50 69 SER A O 1
ATOM 540 N N . ARG A 1 70 ? 11.695 -8.228 -3.045 1.00 91.56 70 ARG A N 1
ATOM 541 C CA . ARG A 1 70 ? 10.798 -8.542 -1.925 1.00 91.56 70 ARG A CA 1
ATOM 542 C C . ARG A 1 70 ? 9.356 -8.093 -2.158 1.00 91.56 70 ARG A C 1
ATOM 544 O O . ARG A 1 70 ? 8.522 -8.282 -1.272 1.00 91.56 70 ARG A O 1
ATOM 551 N N . ILE A 1 71 ? 9.043 -7.517 -3.320 1.00 89.38 71 ILE A N 1
ATOM 552 C CA . ILE A 1 71 ? 7.670 -7.153 -3.672 1.00 89.38 71 ILE A CA 1
ATOM 553 C C . ILE A 1 71 ? 6.856 -8.440 -3.890 1.00 89.38 71 ILE A C 1
ATOM 555 O O . ILE A 1 71 ? 7.225 -9.281 -4.719 1.00 89.38 71 ILE A O 1
ATOM 559 N N . PRO A 1 72 ? 5.743 -8.636 -3.161 1.00 82.50 72 PRO A N 1
ATOM 560 C CA . PRO A 1 72 ? 4.933 -9.838 -3.299 1.00 82.50 72 PRO A CA 1
ATOM 561 C C . PRO A 1 72 ? 4.244 -9.899 -4.671 1.00 82.50 72 PRO A C 1
ATOM 563 O O . PRO A 1 72 ? 3.917 -8.879 -5.270 1.00 82.50 72 PRO A O 1
ATOM 566 N N . GLY A 1 73 ? 3.989 -11.112 -5.173 1.00 81.31 73 GLY A N 1
ATOM 567 C CA . GLY A 1 73 ? 3.110 -11.350 -6.328 1.00 81.31 73 GLY A CA 1
ATOM 568 C C . GLY A 1 73 ? 3.502 -10.664 -7.644 1.00 81.31 73 GLY A C 1
ATOM 569 O O . GLY A 1 73 ? 2.612 -10.347 -8.425 1.00 81.31 73 GLY A O 1
ATOM 570 N N . SER A 1 74 ? 4.795 -10.424 -7.883 1.00 85.94 74 SER A N 1
ATOM 571 C CA . SER A 1 74 ? 5.308 -9.747 -9.088 1.00 85.94 74 SER A CA 1
ATOM 572 C C . SER A 1 74 ? 6.282 -10.655 -9.869 1.00 85.94 74 SER A C 1
ATOM 574 O O . SER A 1 74 ? 7.482 -10.392 -9.864 1.00 85.94 74 SER A O 1
ATOM 576 N N . PRO A 1 75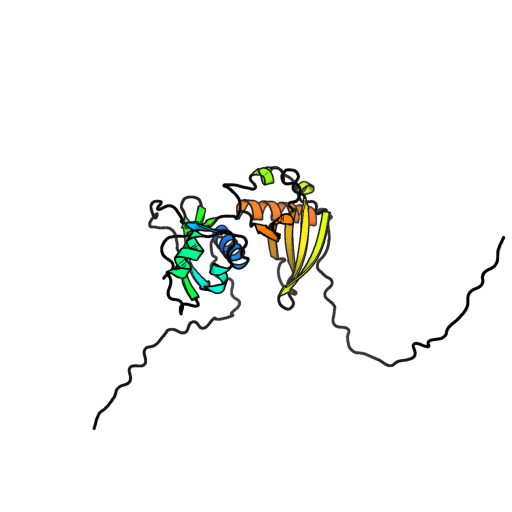 ? 5.822 -11.770 -10.480 1.00 88.69 75 PRO A N 1
ATOM 577 C CA . PRO A 1 75 ? 6.704 -12.731 -11.155 1.00 88.69 75 PRO A CA 1
ATOM 578 C C . PRO A 1 75 ? 7.456 -12.107 -12.337 1.00 88.69 75 PRO A C 1
ATOM 580 O O . PRO A 1 75 ? 8.676 -12.187 -12.372 1.00 88.69 75 PRO A O 1
ATOM 583 N N . ALA A 1 76 ? 6.763 -11.358 -13.201 1.00 90.69 76 ALA A N 1
ATOM 584 C CA . ALA A 1 76 ? 7.392 -10.656 -14.322 1.00 90.69 76 ALA A CA 1
ATOM 585 C C . ALA A 1 76 ? 8.495 -9.682 -13.867 1.00 90.69 76 ALA A C 1
ATOM 587 O O . ALA A 1 76 ? 9.546 -9.601 -14.493 1.00 90.6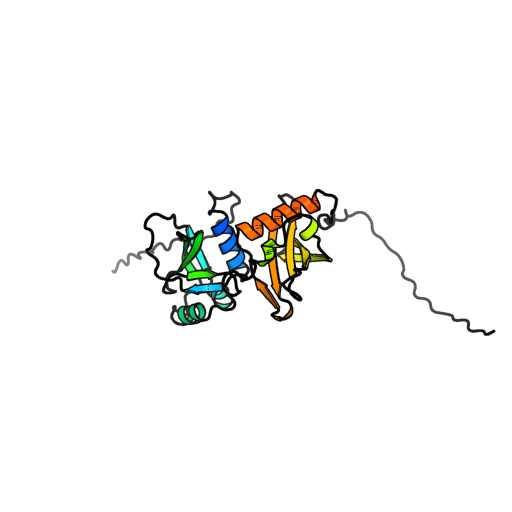9 76 ALA A O 1
ATOM 588 N N . LEU A 1 77 ? 8.293 -8.987 -12.738 1.00 92.12 77 LEU A N 1
ATOM 589 C CA . LEU A 1 77 ? 9.332 -8.137 -12.146 1.00 92.12 77 LEU A CA 1
ATOM 590 C C . LEU A 1 77 ? 10.544 -8.965 -11.722 1.00 92.12 77 LEU A C 1
ATOM 592 O O . LEU A 1 77 ? 11.675 -8.560 -11.962 1.00 92.12 77 LEU A O 1
ATOM 596 N N . LYS A 1 78 ? 10.321 -10.114 -11.078 1.00 92.50 78 LYS A N 1
ATOM 597 C CA . LYS A 1 78 ? 11.416 -10.995 -10.656 1.00 92.50 78 LYS A CA 1
ATOM 598 C C . LYS A 1 78 ? 12.224 -11.487 -11.850 1.00 92.50 78 LYS A C 1
ATOM 600 O O . LYS A 1 78 ? 13.444 -11.534 -11.745 1.00 92.50 78 LYS A O 1
ATOM 605 N N . ASP A 1 79 ? 11.575 -11.804 -12.964 1.00 92.81 79 ASP A N 1
ATOM 606 C CA . ASP A 1 79 ? 12.270 -12.226 -14.179 1.00 92.81 79 ASP A CA 1
ATOM 607 C C . ASP A 1 79 ? 13.038 -11.066 -14.827 1.00 92.81 79 ASP A C 1
ATOM 609 O O . ASP A 1 79 ? 14.216 -11.220 -15.144 1.00 92.81 79 ASP A O 1
ATOM 613 N N . ALA A 1 80 ? 12.455 -9.864 -14.885 1.00 92.69 80 ALA A N 1
ATOM 614 C CA . ALA A 1 80 ? 13.166 -8.666 -15.338 1.00 92.69 80 ALA A CA 1
ATOM 615 C C . ALA A 1 80 ? 14.391 -8.333 -14.462 1.00 92.69 80 ALA A C 1
ATOM 617 O O . ALA A 1 80 ? 15.442 -7.953 -14.973 1.00 92.69 80 ALA A O 1
ATOM 618 N N . LEU A 1 81 ? 14.298 -8.527 -13.141 1.00 93.81 81 LEU A N 1
ATOM 619 C CA . LEU A 1 81 ? 15.418 -8.316 -12.216 1.00 93.81 81 LEU A CA 1
ATOM 620 C C . LEU A 1 81 ? 16.558 -9.327 -12.389 1.00 93.81 81 LEU A C 1
ATOM 622 O O . LEU A 1 81 ? 17.697 -8.973 -12.075 1.00 93.81 81 LEU A O 1
ATOM 626 N N . LYS A 1 82 ? 16.265 -10.556 -12.845 1.00 92.31 82 LYS A N 1
ATOM 627 C CA . LYS A 1 82 ? 17.288 -11.562 -13.187 1.00 92.31 82 LYS A CA 1
ATOM 628 C C . LYS A 1 82 ? 18.060 -11.167 -14.445 1.00 92.31 82 LYS A C 1
ATOM 630 O O . LYS A 1 82 ? 19.252 -11.430 -14.512 1.00 92.31 82 LYS A O 1
ATOM 635 N N . GLY A 1 83 ? 17.388 -10.537 -15.412 1.00 89.81 83 GLY A N 1
ATOM 636 C CA . GLY A 1 83 ? 18.024 -10.013 -16.625 1.00 89.81 83 GLY A CA 1
ATOM 637 C C . GLY A 1 83 ? 18.855 -8.744 -16.393 1.00 89.81 83 GLY A C 1
ATOM 638 O O . GLY A 1 83 ? 19.718 -8.418 -17.201 1.00 89.81 83 GLY A O 1
ATOM 639 N N . ALA A 1 84 ? 18.622 -8.031 -15.288 1.00 90.19 84 ALA A N 1
ATOM 640 C CA . ALA A 1 84 ? 19.388 -6.843 -14.926 1.00 90.19 84 ALA A CA 1
ATOM 641 C C . ALA A 1 84 ? 20.781 -7.204 -14.355 1.00 90.19 84 ALA A C 1
ATOM 643 O O . ALA A 1 84 ? 20.888 -8.182 -13.610 1.00 90.19 84 ALA A O 1
ATOM 644 N N . PRO A 1 85 ? 21.837 -6.389 -14.569 1.00 89.44 85 PRO A N 1
ATOM 645 C CA . PRO A 1 85 ? 23.196 -6.699 -14.107 1.00 89.44 85 PRO A CA 1
ATOM 646 C C . PRO A 1 85 ? 23.259 -6.958 -12.600 1.00 89.44 85 PRO A C 1
ATOM 648 O O . PRO A 1 85 ? 22.786 -6.133 -11.815 1.00 89.44 85 PRO A O 1
ATOM 651 N N . ALA A 1 86 ? 23.832 -8.084 -12.165 1.00 87.38 86 ALA A N 1
ATOM 652 C CA . ALA A 1 86 ? 23.822 -8.505 -10.755 1.00 87.38 86 ALA A CA 1
ATOM 653 C C . ALA A 1 86 ? 24.487 -7.492 -9.797 1.00 87.38 86 ALA A C 1
ATOM 655 O O . ALA A 1 86 ? 24.112 -7.405 -8.629 1.00 87.38 86 ALA A O 1
ATOM 656 N N . THR A 1 87 ? 25.411 -6.675 -10.306 1.00 89.75 87 THR A N 1
ATOM 657 C CA . THR A 1 87 ? 26.129 -5.627 -9.563 1.00 89.75 87 THR A CA 1
ATOM 658 C C . THR A 1 87 ? 25.279 -4.385 -9.260 1.00 89.75 87 THR A C 1
ATOM 660 O O . THR A 1 87 ? 25.601 -3.628 -8.347 1.00 89.75 87 THR A O 1
ATOM 663 N N . THR A 1 88 ? 24.162 -4.168 -9.964 1.00 92.69 88 THR A N 1
ATOM 664 C CA . THR A 1 88 ? 23.305 -2.980 -9.787 1.00 92.69 88 THR A CA 1
ATOM 665 C C . THR A 1 88 ? 22.502 -3.016 -8.475 1.00 92.69 88 THR A C 1
ATOM 667 O O . THR A 1 88 ? 21.412 -3.583 -8.387 1.00 92.69 88 THR A O 1
ATOM 670 N N . ALA A 1 89 ? 23.005 -2.403 -7.406 1.00 93.75 89 ALA A N 1
ATOM 671 C CA . ALA A 1 89 ? 22.283 -2.372 -6.127 1.00 93.75 89 ALA A CA 1
ATOM 672 C C . ALA A 1 89 ? 21.044 -1.451 -6.146 1.00 93.75 89 ALA A C 1
ATOM 674 O O . ALA A 1 89 ? 20.046 -1.725 -5.464 1.00 93.75 89 ALA A O 1
ATOM 675 N N . VAL A 1 90 ? 21.104 -0.371 -6.930 1.00 95.75 90 VAL A N 1
ATOM 676 C CA . VAL A 1 90 ? 20.092 0.689 -7.012 1.00 95.75 90 VAL A CA 1
ATOM 677 C C . VAL A 1 90 ? 19.726 0.927 -8.471 1.00 95.75 90 VAL A C 1
ATOM 679 O O . VAL A 1 90 ? 20.605 1.043 -9.317 1.00 95.75 90 VAL A O 1
ATOM 682 N N . PHE A 1 91 ? 18.428 1.013 -8.741 1.00 94.81 91 PHE A N 1
ATOM 683 C CA . PHE A 1 91 ? 17.869 1.346 -10.042 1.00 94.81 91 PHE A CA 1
ATOM 684 C C . PHE A 1 91 ? 17.287 2.754 -9.999 1.00 94.81 91 PHE A C 1
ATOM 686 O O . PHE A 1 91 ? 16.383 3.031 -9.200 1.00 94.81 91 PHE A O 1
ATOM 693 N N . SER A 1 92 ? 17.811 3.621 -10.856 1.00 95.25 92 SER A N 1
ATOM 694 C CA . SER A 1 92 ? 17.266 4.951 -11.115 1.00 95.25 92 SER A CA 1
ATOM 695 C C . SER A 1 92 ? 16.127 4.862 -12.123 1.00 95.25 92 SER A C 1
ATOM 697 O O . SER A 1 92 ? 16.020 3.904 -12.890 1.00 95.25 92 SER A O 1
ATOM 699 N N . GLY A 1 93 ? 15.243 5.849 -12.118 1.00 93.62 93 GLY A N 1
ATOM 700 C CA . GLY A 1 93 ? 14.153 5.894 -13.070 1.00 93.62 93 GLY A CA 1
ATOM 701 C C . GLY A 1 93 ? 13.159 6.999 -12.783 1.00 93.62 93 GLY A C 1
ATOM 702 O O . GLY A 1 93 ? 13.447 7.969 -12.082 1.00 93.62 93 GLY A O 1
ATOM 703 N N . HIS A 1 94 ? 11.962 6.833 -13.331 1.00 93.62 94 HIS A N 1
ATOM 704 C CA . HIS A 1 94 ? 10.908 7.831 -13.260 1.00 93.62 94 HIS A CA 1
ATOM 705 C C . HIS A 1 94 ? 9.580 7.199 -12.869 1.00 93.62 94 HIS A C 1
ATOM 707 O O . HIS A 1 94 ? 9.244 6.106 -13.321 1.00 93.62 94 HIS A O 1
ATOM 713 N N . ALA A 1 95 ? 8.805 7.922 -12.069 1.00 93.00 95 ALA A N 1
ATOM 714 C CA . ALA A 1 95 ? 7.435 7.604 -11.712 1.00 93.00 95 ALA A CA 1
ATOM 715 C C . ALA A 1 95 ? 6.488 8.700 -12.210 1.00 93.00 95 ALA A C 1
ATOM 717 O O . ALA A 1 95 ? 6.846 9.879 -12.244 1.00 93.00 95 ALA A O 1
ATOM 718 N N . TRP A 1 96 ? 5.278 8.326 -12.611 1.00 92.06 96 TRP A N 1
ATOM 719 C CA . TRP A 1 96 ? 4.256 9.266 -13.075 1.00 92.06 96 TRP A CA 1
ATOM 720 C C . TRP A 1 96 ? 2.854 8.694 -12.865 1.00 92.06 96 TRP A C 1
ATOM 722 O O . TRP A 1 96 ? 2.682 7.493 -12.658 1.00 92.06 96 TRP A O 1
ATOM 732 N N . LEU A 1 97 ? 1.835 9.550 -12.932 1.00 88.50 97 LEU A N 1
ATOM 733 C CA . LEU A 1 97 ? 0.440 9.117 -13.037 1.00 88.50 97 LEU A CA 1
ATOM 734 C C . LEU A 1 97 ? 0.087 8.988 -14.516 1.00 88.50 97 LEU A C 1
ATOM 736 O O . LEU A 1 97 ? 0.233 9.960 -15.249 1.00 88.50 97 LEU A O 1
ATOM 740 N N . ALA A 1 98 ? -0.371 7.827 -14.975 1.00 83.50 98 ALA A N 1
ATOM 741 C CA . ALA A 1 98 ? -0.835 7.641 -16.354 1.00 83.50 98 ALA A CA 1
ATOM 742 C C . ALA A 1 98 ? -2.251 8.192 -16.572 1.00 83.50 98 ALA A C 1
ATOM 744 O O . ALA A 1 98 ? -2.899 8.573 -15.605 1.00 83.50 98 ALA A O 1
ATOM 745 N N . ALA A 1 99 ? -2.710 8.272 -17.830 1.00 79.38 99 ALA A N 1
ATOM 746 C CA . ALA A 1 99 ? -4.000 8.861 -18.225 1.00 79.38 99 ALA A CA 1
ATOM 747 C C . ALA A 1 99 ? -5.182 8.426 -17.334 1.00 79.38 99 ALA A C 1
ATOM 749 O O . ALA A 1 99 ? -5.972 9.259 -16.907 1.00 79.38 99 ALA A O 1
ATOM 750 N N . ASP A 1 100 ? -5.199 7.143 -16.977 1.00 76.69 100 ASP A N 1
ATOM 751 C CA . ASP A 1 100 ? -6.144 6.453 -16.090 1.00 76.69 100 ASP A CA 1
ATOM 752 C C . ASP A 1 100 ? -5.922 6.714 -14.584 1.00 76.69 100 ASP A C 1
ATOM 754 O O . ASP A 1 100 ? -6.404 5.965 -13.737 1.00 76.69 100 ASP A O 1
ATOM 758 N N . GLU A 1 101 ? -5.118 7.723 -14.254 1.00 75.62 101 GLU A N 1
ATOM 759 C CA . GLU A 1 101 ? -4.646 8.088 -12.913 1.00 75.62 101 GLU A CA 1
ATOM 760 C C . GLU A 1 101 ? -3.909 6.964 -12.173 1.00 75.62 101 GLU A C 1
ATOM 762 O O . GLU A 1 101 ? -3.651 7.045 -10.970 1.00 75.62 101 GLU A O 1
ATOM 767 N N . ARG A 1 102 ? -3.483 5.914 -12.886 1.00 82.69 102 ARG A N 1
ATOM 768 C CA . ARG A 1 102 ? -2.736 4.814 -12.278 1.00 82.69 102 ARG A CA 1
ATOM 769 C C . ARG A 1 102 ? -1.244 5.152 -12.206 1.00 82.69 102 ARG A C 1
ATOM 771 O O . ARG A 1 102 ? -0.645 5.504 -13.227 1.00 82.69 102 ARG A O 1
ATOM 778 N N . PRO A 1 103 ? -0.600 5.007 -11.034 1.00 89.06 103 PRO A N 1
ATOM 779 C CA . PRO A 1 103 ? 0.834 5.212 -10.893 1.00 89.06 103 PRO A CA 1
ATOM 780 C C . PRO A 1 103 ? 1.631 4.181 -11.700 1.00 89.06 103 PRO A C 1
ATOM 782 O O . PRO A 1 103 ? 1.410 2.968 -11.594 1.00 89.06 103 PRO A O 1
ATOM 785 N N . ARG A 1 104 ? 2.587 4.670 -12.485 1.00 91.50 104 ARG A N 1
ATOM 786 C CA . ARG A 1 104 ? 3.527 3.873 -13.276 1.00 91.50 104 ARG A CA 1
ATOM 787 C C . ARG A 1 104 ? 4.962 4.243 -12.929 1.00 91.50 104 ARG A C 1
ATOM 789 O O . ARG A 1 104 ? 5.221 5.369 -12.503 1.00 91.50 104 ARG A O 1
ATOM 796 N N . ILE A 1 105 ? 5.875 3.295 -13.121 1.00 93.25 105 ILE A N 1
ATOM 797 C CA . ILE A 1 105 ? 7.318 3.507 -13.016 1.00 93.25 105 ILE A CA 1
ATOM 798 C C . ILE A 1 105 ? 8.037 2.876 -14.201 1.00 93.25 105 ILE A C 1
ATOM 800 O O . ILE A 1 105 ? 7.641 1.820 -14.691 1.00 93.25 105 ILE A O 1
ATOM 804 N N . ALA A 1 106 ? 9.133 3.493 -14.610 1.00 93.69 106 ALA A N 1
ATOM 805 C CA . ALA A 1 106 ? 10.140 2.893 -15.470 1.00 93.69 106 ALA A CA 1
ATOM 806 C C . ALA A 1 106 ? 11.481 3.010 -14.756 1.00 93.69 106 ALA A C 1
ATOM 808 O O . ALA A 1 106 ? 11.761 4.042 -14.144 1.00 93.69 106 ALA A O 1
ATOM 809 N N . LEU A 1 107 ? 12.275 1.947 -14.812 1.00 93.69 107 LEU A N 1
ATOM 810 C CA . LEU A 1 107 ? 13.564 1.852 -14.142 1.00 93.69 107 LEU A CA 1
ATOM 811 C C . LEU A 1 107 ? 14.628 1.499 -15.176 1.00 93.69 107 LEU A C 1
ATOM 813 O O . LEU A 1 107 ? 14.436 0.607 -16.002 1.00 93.69 107 LEU A O 1
ATOM 817 N N . GLU A 1 108 ? 15.756 2.184 -15.113 1.00 91.81 108 GLU A N 1
ATOM 818 C CA . GLU A 1 108 ? 16.918 1.888 -15.940 1.00 91.81 108 GLU A CA 1
ATOM 819 C C . GLU A 1 108 ? 17.422 0.476 -15.628 1.00 91.81 108 GLU A C 1
ATOM 821 O O . GLU A 1 108 ? 17.504 0.072 -14.470 1.00 91.81 108 GLU A O 1
ATOM 826 N N . GLY A 1 109 ? 17.709 -0.314 -16.663 1.00 87.69 109 GLY A N 1
ATOM 827 C CA . GLY A 1 109 ? 18.166 -1.697 -16.505 1.00 87.69 109 GLY A CA 1
ATOM 828 C C . GLY A 1 109 ? 17.095 -2.707 -16.068 1.00 87.69 109 GLY A C 1
ATOM 829 O O . GLY A 1 109 ? 17.383 -3.900 -16.064 1.00 87.69 109 GLY A O 1
ATOM 830 N N . VAL A 1 110 ? 15.862 -2.283 -15.754 1.00 90.38 110 VAL A N 1
ATOM 831 C CA . VAL A 1 110 ? 14.712 -3.178 -15.525 1.00 90.38 110 VAL A CA 1
ATOM 832 C C . VAL A 1 110 ? 13.678 -2.904 -16.612 1.00 90.38 110 VAL A C 1
ATOM 834 O O . VAL A 1 110 ? 12.816 -2.038 -16.467 1.00 90.38 110 VAL A O 1
ATOM 837 N N . GLY A 1 111 ? 13.807 -3.634 -17.722 1.00 85.75 111 GLY A N 1
ATOM 838 C CA . GLY A 1 111 ? 13.073 -3.380 -18.961 1.00 85.75 111 GLY A CA 1
ATOM 839 C C . GLY A 1 111 ? 11.559 -3.209 -18.785 1.00 85.75 111 GLY A C 1
ATOM 840 O O . GLY A 1 111 ? 10.918 -3.906 -17.997 1.00 85.75 111 GLY A O 1
ATOM 841 N N . GLY A 1 112 ? 10.995 -2.288 -19.569 1.00 86.38 112 GLY A N 1
ATOM 842 C CA . GLY A 1 112 ? 9.560 -2.025 -19.636 1.00 86.38 112 GLY A CA 1
ATOM 843 C C . GLY A 1 112 ? 9.047 -0.965 -18.658 1.00 86.38 112 GLY A C 1
ATOM 844 O O . GLY A 1 112 ? 9.786 -0.331 -17.906 1.00 86.38 112 GLY A O 1
ATOM 845 N N . THR A 1 113 ? 7.732 -0.755 -18.704 1.00 91.69 113 THR A N 1
ATOM 846 C CA . THR A 1 113 ? 7.001 0.102 -17.764 1.00 91.69 113 THR A CA 1
ATOM 847 C C . THR A 1 113 ? 6.186 -0.767 -16.819 1.00 91.69 113 THR A C 1
ATOM 849 O O . THR A 1 113 ? 5.515 -1.711 -17.236 1.00 91.69 113 THR A O 1
ATOM 852 N N . TRP A 1 114 ? 6.196 -0.409 -15.543 1.00 91.88 114 TRP A N 1
ATOM 853 C CA . TRP A 1 114 ? 5.551 -1.145 -14.469 1.00 91.88 114 TRP A CA 1
ATOM 854 C C . TRP A 1 114 ? 4.416 -0.319 -13.882 1.00 91.88 114 TRP A C 1
ATOM 856 O O . TRP A 1 114 ? 4.609 0.824 -13.474 1.00 91.88 114 TRP A O 1
ATOM 866 N N . ARG A 1 115 ? 3.223 -0.899 -13.797 1.00 90.12 115 ARG A N 1
ATOM 867 C CA . ARG A 1 115 ? 2.092 -0.320 -13.071 1.00 90.12 115 ARG A CA 1
ATOM 868 C C . ARG A 1 115 ? 2.148 -0.757 -11.611 1.00 90.12 115 ARG A C 1
ATOM 870 O O . ARG A 1 115 ? 2.286 -1.949 -11.325 1.00 90.12 115 ARG A O 1
ATOM 877 N N . LEU A 1 116 ? 1.972 0.192 -10.692 1.00 88.31 116 LEU A N 1
ATOM 878 C CA . LEU A 1 116 ? 1.779 -0.102 -9.273 1.00 88.31 116 LEU A CA 1
ATOM 879 C C . LEU A 1 116 ? 0.341 -0.583 -9.092 1.00 88.31 116 LEU A C 1
ATOM 881 O O . LEU A 1 116 ? -0.601 0.206 -9.081 1.00 88.31 116 LEU A O 1
ATOM 885 N N . ALA A 1 117 ? 0.173 -1.896 -9.005 1.00 80.31 117 ALA A N 1
ATOM 886 C CA . ALA A 1 117 ? -1.116 -2.539 -8.811 1.00 80.31 117 ALA A CA 1
ATOM 887 C C . ALA A 1 117 ? -1.288 -2.950 -7.349 1.00 80.31 117 ALA A C 1
ATOM 889 O O . ALA A 1 117 ? -0.347 -3.389 -6.695 1.00 80.31 117 ALA A O 1
ATOM 890 N N . LEU A 1 118 ? -2.501 -2.865 -6.820 1.00 72.06 118 LEU A N 1
ATOM 891 C CA . LEU A 1 118 ? -2.780 -3.389 -5.487 1.00 72.06 118 LEU A CA 1
ATOM 892 C C . LEU A 1 118 ? -2.863 -4.932 -5.541 1.00 72.06 118 LEU A C 1
ATOM 894 O O . LEU A 1 118 ? -3.396 -5.464 -6.511 1.00 72.06 118 LEU A O 1
ATOM 898 N N . PRO A 1 119 ? -2.326 -5.674 -4.551 1.00 57.59 119 PRO A N 1
ATOM 899 C CA . PRO A 1 119 ? -2.161 -7.130 -4.575 1.00 57.59 119 PRO A CA 1
ATOM 900 C C . PRO A 1 119 ? -3.378 -8.042 -4.768 1.00 57.59 119 PRO A C 1
ATOM 902 O O . PRO A 1 119 ? -3.220 -9.260 -4.666 1.00 57.59 119 PRO A O 1
ATOM 905 N N . GLY A 1 120 ? -4.568 -7.529 -5.043 1.00 49.72 120 GLY A N 1
ATOM 906 C CA . GLY A 1 120 ? -5.746 -8.347 -5.292 1.00 49.72 120 GLY A CA 1
ATOM 907 C C . GLY A 1 120 ? -6.262 -8.196 -6.723 1.00 49.72 120 GLY A C 1
ATOM 908 O O . GLY A 1 120 ? -5.953 -7.228 -7.413 1.00 49.72 120 GLY A O 1
ATOM 909 N N . ARG A 1 121 ? -7.054 -9.172 -7.181 1.00 46.75 121 ARG A N 1
ATOM 910 C CA . ARG A 1 121 ? -7.731 -9.133 -8.487 1.00 46.75 121 ARG A CA 1
ATOM 911 C C . ARG A 1 121 ? -8.472 -7.797 -8.661 1.00 46.75 121 ARG A C 1
ATOM 913 O O . ARG A 1 121 ? -9.350 -7.491 -7.861 1.00 46.75 121 ARG A O 1
ATOM 920 N N . SER A 1 122 ? -8.103 -7.023 -9.678 1.00 48.75 122 SER A N 1
ATOM 921 C CA . SER A 1 122 ? -9.003 -6.151 -10.447 1.00 48.75 122 SER A CA 1
ATOM 922 C C . SER A 1 122 ? -10.061 -5.352 -9.652 1.00 48.75 122 SER A C 1
ATOM 924 O O . SER A 1 122 ? -11.243 -5.459 -9.948 1.00 48.75 122 SER A O 1
ATOM 926 N N . GLY A 1 123 ? -9.678 -4.564 -8.637 1.00 52.88 123 GLY A N 1
ATOM 927 C CA . GLY A 1 123 ? -10.649 -3.766 -7.851 1.00 52.88 123 GLY A CA 1
ATOM 928 C C . GLY A 1 123 ? -11.152 -4.443 -6.569 1.00 52.88 123 GLY A C 1
ATOM 929 O O . GLY A 1 123 ? -12.306 -4.299 -6.182 1.00 52.88 123 GLY A O 1
ATOM 930 N N . THR A 1 124 ? -10.265 -5.176 -5.897 1.00 56.56 124 THR A N 1
ATOM 931 C CA . THR A 1 124 ? -10.525 -6.149 -4.812 1.00 56.56 124 THR A CA 1
ATOM 932 C C . THR A 1 124 ? -11.275 -5.618 -3.599 1.00 56.56 124 THR A C 1
ATOM 934 O O . THR A 1 124 ? -11.797 -6.407 -2.822 1.00 56.56 124 THR A O 1
ATOM 937 N N . PHE A 1 125 ? -11.355 -4.302 -3.447 1.00 63.00 125 PHE A N 1
ATOM 938 C CA . PHE A 1 125 ? -12.070 -3.671 -2.353 1.00 63.00 125 PHE A CA 1
ATOM 939 C C . PHE A 1 125 ? -13.117 -2.669 -2.834 1.00 63.00 125 PHE A C 1
ATOM 941 O O . PHE A 1 125 ? -13.455 -1.744 -2.106 1.00 63.00 125 PHE A O 1
ATOM 948 N N . ALA A 1 126 ? -13.727 -2.900 -4.003 1.00 61.28 126 ALA A N 1
ATOM 949 C CA . ALA A 1 126 ? -14.981 -2.232 -4.362 1.00 61.28 126 ALA A CA 1
ATOM 950 C C . ALA A 1 126 ? -16.025 -2.329 -3.226 1.00 61.28 126 ALA A C 1
ATOM 952 O O . ALA A 1 126 ? -16.824 -1.416 -3.039 1.00 61.28 126 ALA A O 1
ATOM 953 N N . ALA A 1 127 ? -15.967 -3.389 -2.411 1.00 60.44 127 ALA A N 1
ATOM 954 C CA . ALA A 1 127 ? -16.793 -3.561 -1.221 1.00 60.44 127 ALA A CA 1
ATOM 955 C C . ALA A 1 127 ? -16.490 -2.576 -0.074 1.00 60.44 127 ALA A C 1
ATOM 957 O O . ALA A 1 127 ? -17.355 -2.400 0.773 1.00 60.44 127 ALA A O 1
ATOM 958 N N . LEU A 1 128 ? -15.364 -1.838 -0.063 1.00 75.75 128 LEU A N 1
ATOM 959 C CA . LEU A 1 128 ? -15.173 -0.704 0.863 1.00 75.75 128 LEU A CA 1
ATOM 960 C C . LEU A 1 128 ? -16.228 0.386 0.660 1.00 75.75 128 LEU A C 1
ATOM 962 O O . LEU A 1 128 ? -16.393 1.232 1.535 1.00 75.75 128 LEU A O 1
ATOM 966 N N . ARG A 1 129 ? -16.989 0.364 -0.443 1.00 72.06 129 ARG A N 1
ATOM 967 C CA . ARG A 1 129 ? -18.227 1.147 -0.596 1.00 72.06 129 ARG A CA 1
ATOM 968 C C . ARG A 1 129 ? -19.262 0.873 0.508 1.00 72.06 129 ARG A C 1
ATOM 970 O O . ARG A 1 129 ? -20.200 1.659 0.634 1.00 72.06 129 ARG A O 1
ATOM 977 N N . GLU A 1 130 ? -19.120 -0.202 1.289 1.00 76.94 130 GLU A N 1
ATOM 978 C CA . GLU A 1 130 ? -19.909 -0.444 2.505 1.00 76.94 130 GLU A CA 1
ATOM 979 C C . GLU A 1 130 ? -19.585 0.549 3.624 1.00 76.94 130 GLU A C 1
ATOM 981 O O . GLU A 1 130 ? -20.468 0.916 4.390 1.00 76.94 130 GLU A O 1
ATOM 986 N N . ILE A 1 131 ? -18.337 1.018 3.685 1.00 86.06 131 ILE A N 1
ATOM 987 C CA . ILE A 1 131 ? -17.889 2.011 4.655 1.00 86.06 131 ILE A CA 1
ATOM 988 C C . ILE A 1 131 ? -18.370 3.366 4.154 1.00 86.06 131 ILE A C 1
ATOM 990 O O . ILE A 1 131 ? -17.720 3.981 3.307 1.00 86.06 131 ILE A O 1
ATOM 994 N N . ARG A 1 132 ? -19.545 3.800 4.604 1.00 84.56 132 ARG A N 1
ATOM 995 C CA . ARG A 1 132 ? -20.191 5.037 4.128 1.00 84.56 132 ARG A CA 1
ATOM 996 C C . ARG A 1 132 ? -20.191 6.124 5.184 1.00 84.56 132 ARG A C 1
ATOM 998 O O . ARG A 1 132 ? -20.238 7.299 4.845 1.00 84.56 132 ARG A O 1
ATOM 1005 N N . THR A 1 133 ? -20.133 5.725 6.445 1.00 85.50 133 THR A N 1
ATOM 1006 C CA . THR A 1 133 ? -20.223 6.614 7.596 1.00 85.50 133 THR A CA 1
ATOM 1007 C C . THR A 1 133 ? -19.077 6.345 8.563 1.00 85.50 133 THR A C 1
ATOM 1009 O O . THR A 1 133 ? -18.482 5.266 8.576 1.00 85.50 133 THR A O 1
ATOM 1012 N N . PHE A 1 134 ? -18.789 7.311 9.433 1.00 80.81 134 PHE A N 1
ATOM 1013 C CA . PHE A 1 134 ? -17.765 7.159 10.468 1.00 80.81 134 PHE A CA 1
ATOM 1014 C C . PHE A 1 134 ? -18.084 6.016 11.455 1.00 80.81 134 PHE A C 1
ATOM 1016 O O . PHE A 1 134 ? -17.196 5.467 12.103 1.00 80.81 134 PHE A O 1
ATOM 1023 N N . ARG A 1 135 ? -19.354 5.594 11.560 1.00 84.75 135 ARG A N 1
ATOM 1024 C CA . ARG A 1 135 ? -19.756 4.449 12.395 1.00 84.75 135 ARG A CA 1
ATOM 1025 C C . ARG A 1 135 ? -19.277 3.113 11.826 1.00 84.75 135 ARG A C 1
ATOM 1027 O O . ARG A 1 135 ? -19.096 2.171 12.595 1.00 84.75 135 ARG A O 1
ATOM 1034 N N . ASP A 1 136 ? -19.034 3.042 10.521 1.00 86.88 136 ASP A N 1
ATOM 1035 C CA . ASP A 1 136 ? -18.594 1.820 9.842 1.00 86.88 136 ASP A CA 1
ATOM 1036 C C . ASP A 1 136 ? -17.094 1.551 10.038 1.00 86.88 136 ASP A C 1
ATOM 1038 O O . ASP A 1 136 ? -16.643 0.419 9.894 1.00 86.88 136 ASP A O 1
ATOM 1042 N N . VAL A 1 137 ? -16.316 2.568 10.426 1.00 86.69 137 VAL A N 1
ATOM 1043 C CA . VAL A 1 137 ? -14.875 2.453 10.723 1.00 86.69 137 VAL A CA 1
ATOM 1044 C C . VAL A 1 137 ? -14.580 2.240 12.210 1.00 86.69 137 VAL A C 1
ATOM 1046 O O . VAL A 1 137 ? -13.465 2.491 12.670 1.00 86.69 137 VAL A O 1
ATOM 1049 N N . ARG A 1 138 ? -15.563 1.767 12.986 1.00 87.81 138 ARG A N 1
ATOM 1050 C CA . ARG A 1 138 ? -15.376 1.471 14.411 1.00 87.81 138 ARG A CA 1
ATOM 1051 C C . ARG A 1 138 ? -14.365 0.339 14.604 1.00 87.81 138 ARG A C 1
ATOM 1053 O O . ARG A 1 138 ? -14.595 -0.774 14.122 1.00 87.81 138 ARG A O 1
ATOM 1060 N N . PRO A 1 139 ? -13.253 0.584 15.315 1.00 88.75 139 PRO A N 1
ATOM 1061 C CA . PRO A 1 139 ? -12.269 -0.455 15.526 1.00 88.75 139 PRO A CA 1
ATOM 1062 C C . PRO A 1 139 ? -12.720 -1.415 16.628 1.00 88.75 139 PRO A C 1
ATOM 1064 O O . PRO A 1 139 ? -13.206 -0.998 17.674 1.00 88.75 139 PRO A O 1
ATOM 1067 N N . VAL A 1 140 ? -12.493 -2.707 16.414 1.00 89.31 140 VAL A N 1
ATOM 1068 C CA . VAL A 1 140 ? -12.751 -3.767 17.409 1.00 89.31 140 VAL A CA 1
ATOM 1069 C C . VAL A 1 140 ? -11.547 -4.029 18.310 1.00 89.31 140 VAL A C 1
ATOM 1071 O O . VAL A 1 140 ? -11.623 -4.778 19.275 1.00 89.31 140 VAL A O 1
ATOM 1074 N N . GLY A 1 141 ? -10.398 -3.442 17.980 1.00 85.62 141 GLY A N 1
ATOM 1075 C CA . GLY A 1 141 ? -9.178 -3.598 18.751 1.00 85.62 141 GLY A CA 1
ATOM 1076 C C . GLY A 1 141 ? -8.095 -2.643 18.286 1.00 85.62 141 GLY A C 1
ATOM 1077 O O . GLY A 1 141 ? -8.132 -2.113 17.171 1.00 85.62 141 GLY A O 1
ATOM 1078 N N . SER A 1 142 ? -7.109 -2.427 19.149 1.00 87.75 142 SER A N 1
ATOM 1079 C CA . SER A 1 142 ? -5.987 -1.551 18.846 1.00 87.75 142 SER A CA 1
ATOM 1080 C C . SER A 1 142 ? -4.697 -2.028 19.501 1.00 87.75 142 SER A C 1
ATOM 1082 O O . SER A 1 142 ? -4.731 -2.690 20.535 1.00 87.75 142 SER A O 1
ATOM 1084 N N . ARG A 1 143 ? -3.555 -1.730 18.878 1.00 88.19 143 ARG A N 1
ATOM 1085 C CA . ARG A 1 143 ? -2.234 -2.129 19.375 1.00 88.19 143 ARG A CA 1
ATOM 1086 C C . ARG A 1 143 ? -1.188 -1.067 19.058 1.00 88.19 143 ARG A C 1
ATOM 1088 O O . ARG A 1 143 ? -1.186 -0.532 17.952 1.00 88.19 143 ARG A O 1
ATOM 1095 N N . LEU A 1 144 ? -0.275 -0.825 19.995 1.00 86.62 144 LEU A N 1
ATOM 1096 C CA . LEU A 1 144 ? 0.930 -0.028 19.769 1.00 86.62 144 LEU A CA 1
ATOM 1097 C C . LEU A 1 144 ? 2.037 -0.894 19.157 1.00 86.62 144 LEU A C 1
ATOM 1099 O O . LEU A 1 144 ? 2.250 -2.040 19.566 1.00 86.62 144 LEU A O 1
ATOM 1103 N N . VAL A 1 145 ? 2.710 -0.353 18.148 1.00 87.12 145 VAL A N 1
ATOM 1104 C CA . VAL A 1 145 ? 3.803 -1.003 17.425 1.00 87.12 145 VAL A CA 1
ATOM 1105 C C . VAL A 1 145 ? 4.902 0.023 17.193 1.00 87.12 145 VAL A C 1
ATOM 1107 O O . VAL A 1 145 ? 4.653 1.063 16.592 1.00 87.12 145 VAL A O 1
ATOM 1110 N N . GLU A 1 146 ? 6.121 -0.275 17.629 1.00 84.06 146 GLU A N 1
ATOM 1111 C CA . GLU A 1 146 ? 7.291 0.500 17.225 1.00 84.06 146 GLU A CA 1
ATOM 1112 C C . GLU A 1 146 ? 7.674 0.110 15.790 1.00 84.06 146 GLU A C 1
ATOM 1114 O O . GLU A 1 146 ? 7.884 -1.066 15.483 1.00 84.06 146 GLU A O 1
ATOM 1119 N N . VAL A 1 147 ? 7.679 1.084 14.880 1.00 82.62 147 VAL A N 1
ATOM 1120 C CA . VAL A 1 147 ? 7.924 0.866 13.437 1.00 82.62 147 VAL A CA 1
ATOM 1121 C C . VAL A 1 147 ? 9.289 1.380 12.976 1.00 82.62 147 VAL A C 1
ATOM 1123 O O . VAL A 1 147 ? 9.662 1.215 11.816 1.00 82.62 147 VAL A O 1
ATOM 1126 N N . GLY A 1 148 ? 10.031 1.990 13.890 1.00 76.00 148 GLY A N 1
ATOM 1127 C CA . GLY A 1 148 ? 11.386 2.491 13.731 1.00 76.00 148 GLY A CA 1
ATOM 1128 C C . GLY A 1 148 ? 11.816 3.173 15.030 1.00 76.00 148 GLY A C 1
ATOM 1129 O O . GLY A 1 148 ? 10.953 3.407 15.878 1.00 76.00 148 GLY A O 1
ATOM 1130 N N . PRO A 1 149 ? 13.105 3.516 15.182 1.00 76.81 149 PRO A N 1
ATOM 1131 C CA . PRO A 1 149 ? 13.623 4.103 16.415 1.00 76.81 149 PRO A CA 1
ATOM 1132 C C . PRO A 1 149 ? 12.798 5.319 16.855 1.00 76.81 149 PRO A C 1
ATOM 1134 O O . PRO A 1 149 ? 12.739 6.324 16.142 1.00 76.81 149 PRO A O 1
ATOM 1137 N N . GLY A 1 150 ? 12.109 5.204 17.994 1.00 74.56 150 GLY A N 1
ATOM 1138 C CA . GLY A 1 150 ? 11.299 6.286 18.568 1.00 74.56 150 GLY A CA 1
ATOM 1139 C C . GLY A 1 150 ? 10.013 6.629 17.802 1.00 74.56 150 GLY A C 1
ATOM 1140 O O . GLY A 1 150 ? 9.376 7.640 18.099 1.00 74.56 150 GLY A O 1
ATOM 1141 N N . VAL A 1 151 ? 9.605 5.815 16.820 1.00 78.38 151 VAL A N 1
ATOM 1142 C CA . VAL A 1 151 ? 8.350 6.002 16.075 1.00 78.38 151 VAL A CA 1
ATOM 1143 C C . VAL A 1 151 ? 7.341 4.951 16.510 1.00 78.38 151 VAL A C 1
ATOM 1145 O O . VAL A 1 151 ? 7.386 3.797 16.074 1.00 78.38 151 VAL A O 1
ATOM 1148 N N . ILE A 1 152 ? 6.391 5.381 17.340 1.00 82.44 152 ILE A N 1
ATOM 1149 C CA . ILE A 1 152 ? 5.288 4.541 17.801 1.00 82.44 152 ILE A CA 1
ATOM 1150 C C . ILE A 1 152 ? 4.075 4.750 16.892 1.00 82.44 152 ILE A C 1
ATOM 1152 O O . ILE A 1 152 ? 3.598 5.866 16.683 1.00 82.44 152 ILE A O 1
ATOM 1156 N N . GLU A 1 153 ? 3.561 3.644 16.369 1.00 88.06 153 GLU A N 1
ATOM 1157 C CA . GLU A 1 153 ? 2.372 3.582 15.532 1.00 88.06 153 GLU A CA 1
ATOM 1158 C C . GLU A 1 153 ? 1.259 2.828 16.266 1.00 88.06 153 GLU A C 1
ATOM 1160 O O . GLU A 1 153 ? 1.412 1.672 16.670 1.00 88.06 153 GLU A O 1
ATOM 1165 N N . ARG A 1 154 ? 0.104 3.471 16.419 1.00 88.50 154 ARG A N 1
ATOM 1166 C CA . ARG A 1 154 ? -1.110 2.858 16.953 1.00 88.50 154 ARG A CA 1
ATOM 1167 C C . ARG A 1 154 ? -1.930 2.290 15.804 1.00 88.50 154 ARG A C 1
ATOM 1169 O O . ARG A 1 154 ? -2.403 3.029 14.949 1.00 88.50 154 ARG A O 1
ATOM 1176 N N . ARG A 1 155 ? -2.100 0.970 15.770 1.00 92.88 155 ARG A N 1
ATOM 1177 C CA . ARG A 1 155 ? -2.849 0.254 14.727 1.00 92.88 155 ARG A CA 1
ATOM 1178 C C . ARG A 1 155 ? -4.227 -0.132 15.227 1.00 92.88 155 ARG A C 1
ATOM 1180 O O . ARG A 1 155 ? -4.337 -0.903 16.178 1.00 92.88 155 ARG A O 1
ATOM 1187 N N . HIS A 1 156 ? -5.253 0.349 14.548 1.00 92.12 156 HIS A N 1
ATOM 1188 C CA . HIS A 1 156 ? -6.660 0.058 14.781 1.00 92.12 156 HIS A CA 1
ATOM 1189 C C . HIS A 1 156 ? -7.135 -1.013 13.802 1.00 92.12 156 HIS A C 1
ATOM 1191 O O . HIS A 1 156 ? -6.843 -0.931 12.610 1.00 92.12 156 HIS A O 1
ATOM 1197 N N . ARG A 1 157 ? -7.842 -2.029 14.304 1.00 93.06 157 ARG A N 1
ATOM 1198 C CA . ARG A 1 157 ? -8.403 -3.119 13.496 1.00 93.06 157 ARG A CA 1
ATOM 1199 C C . ARG A 1 157 ? -9.890 -2.895 13.296 1.00 93.06 157 ARG A C 1
ATOM 1201 O O . ARG A 1 157 ? -10.624 -2.846 14.277 1.00 93.06 157 ARG A O 1
ATOM 1208 N N . ILE A 1 158 ? -10.312 -2.816 12.045 1.00 91.19 158 ILE A N 1
ATOM 1209 C CA . ILE A 1 158 ? -11.699 -2.616 11.636 1.00 91.19 158 ILE A CA 1
ATOM 1210 C C . ILE A 1 158 ? -12.129 -3.860 10.837 1.00 91.19 158 ILE A C 1
ATOM 1212 O O . ILE A 1 158 ? -11.443 -4.227 9.875 1.00 91.19 158 ILE A O 1
ATOM 1216 N N . PRO A 1 159 ? -13.202 -4.561 11.243 1.00 88.00 159 PRO A N 1
ATOM 1217 C CA . PRO A 1 159 ? -13.726 -5.700 10.494 1.00 88.00 159 PRO A CA 1
ATOM 1218 C C . PRO A 1 159 ? -14.328 -5.240 9.164 1.00 88.00 159 PRO A C 1
ATOM 1220 O O . PRO A 1 159 ? -14.995 -4.212 9.105 1.00 88.00 159 PRO A O 1
ATOM 1223 N N . LEU A 1 160 ? -14.133 -6.033 8.111 1.00 85.94 160 LEU A N 1
ATOM 1224 C CA . LEU A 1 160 ? -14.814 -5.858 6.826 1.00 85.94 160 LEU A CA 1
ATOM 1225 C C . LEU A 1 160 ? -15.908 -6.919 6.709 1.00 85.94 160 LEU A C 1
ATOM 1227 O O . LEU A 1 160 ? -15.599 -8.113 6.748 1.00 85.94 160 LEU A O 1
ATOM 1231 N N . ARG A 1 161 ? -17.179 -6.516 6.581 1.00 81.88 161 ARG A N 1
ATOM 1232 C CA . ARG A 1 161 ? -18.309 -7.463 6.689 1.00 81.88 161 ARG A CA 1
ATOM 1233 C C . ARG A 1 161 ? -18.333 -8.433 5.512 1.00 81.88 161 ARG A C 1
ATOM 1235 O O . ARG A 1 161 ? -18.525 -9.628 5.704 1.00 81.88 161 ARG A O 1
ATOM 1242 N N . TYR A 1 162 ? -18.055 -7.931 4.310 1.00 79.19 162 TYR A N 1
ATOM 1243 C CA . TYR A 1 162 ? -18.022 -8.738 3.083 1.00 79.19 162 TYR A CA 1
ATOM 1244 C C . TYR A 1 162 ? -16.676 -9.426 2.815 1.00 79.19 162 TYR A C 1
ATOM 1246 O O . TYR A 1 162 ? -16.529 -10.144 1.826 1.00 79.19 162 TYR A O 1
ATOM 1254 N N . HIS A 1 163 ? -15.684 -9.233 3.689 1.00 80.06 163 HIS A N 1
ATOM 1255 C CA . HIS A 1 163 ? -14.388 -9.905 3.601 1.00 80.06 163 HIS A CA 1
ATOM 1256 C C . HIS A 1 163 ? -14.048 -10.581 4.935 1.00 80.06 163 HIS A C 1
ATOM 1258 O O . HIS A 1 163 ? -13.102 -10.166 5.615 1.00 80.06 163 HIS A O 1
ATOM 1264 N N . PRO A 1 164 ? -14.806 -11.627 5.325 1.00 78.94 164 PRO A N 1
ATOM 1265 C CA . PRO A 1 164 ? -14.580 -12.317 6.585 1.00 78.94 164 PRO A CA 1
ATOM 1266 C C . PRO A 1 164 ? -13.148 -12.858 6.658 1.00 78.94 164 PRO A C 1
ATOM 1268 O O . PRO A 1 164 ? -12.593 -13.375 5.687 1.00 78.94 164 PRO A O 1
ATOM 1271 N N . GLY A 1 165 ? -12.526 -12.696 7.825 1.00 83.00 165 GLY A N 1
ATOM 1272 C CA . GLY A 1 165 ? -11.136 -13.092 8.059 1.00 83.00 165 GLY A CA 1
ATOM 1273 C C . GLY A 1 165 ? -10.090 -12.097 7.550 1.00 83.00 165 GLY A C 1
ATOM 1274 O O . GLY A 1 165 ? -8.899 -12.369 7.679 1.00 83.00 165 GLY A O 1
ATOM 1275 N N . VAL A 1 166 ? -10.496 -10.946 7.011 1.00 87.88 166 VAL A N 1
ATOM 1276 C CA . VAL A 1 166 ? -9.619 -9.857 6.566 1.00 87.88 166 VAL A CA 1
ATOM 1277 C C . VAL A 1 166 ? -9.920 -8.595 7.379 1.00 87.88 166 VAL A C 1
ATOM 1279 O O . VAL A 1 166 ? -11.062 -8.338 7.750 1.00 87.88 166 VAL A O 1
ATOM 1282 N N . TRP A 1 167 ? -8.888 -7.803 7.674 1.00 91.00 167 TRP A N 1
ATOM 1283 C CA . TRP A 1 167 ? -9.014 -6.617 8.524 1.00 91.00 167 TRP A CA 1
ATOM 1284 C C . TRP A 1 167 ? -8.586 -5.367 7.779 1.00 91.00 167 TRP A C 1
ATOM 1286 O O . TRP A 1 167 ? -7.478 -5.320 7.245 1.00 91.00 167 TRP A O 1
ATOM 1296 N N . LEU A 1 168 ? -9.411 -4.328 7.816 1.00 92.94 168 LEU A N 1
ATOM 1297 C CA . LEU A 1 168 ? -8.948 -2.986 7.514 1.00 92.94 168 LEU A CA 1
ATOM 1298 C C . LEU A 1 168 ? -8.138 -2.482 8.708 1.00 92.94 168 LEU A C 1
ATOM 1300 O O . LEU A 1 168 ? -8.580 -2.540 9.855 1.00 92.94 168 LEU A O 1
ATOM 1304 N N . ILE A 1 169 ? -6.928 -2.018 8.440 1.00 94.06 169 ILE A N 1
ATOM 1305 C CA . ILE A 1 169 ? -6.049 -1.428 9.436 1.00 94.06 169 ILE A CA 1
ATOM 1306 C C . ILE A 1 169 ? -5.978 0.069 9.183 1.00 94.06 169 ILE A C 1
ATOM 1308 O O . ILE A 1 169 ? -5.681 0.495 8.066 1.00 94.06 169 ILE A O 1
ATOM 1312 N N . VAL A 1 170 ? -6.217 0.856 10.228 1.00 93.75 170 VAL A N 1
ATOM 1313 C CA . VAL A 1 170 ? -5.891 2.284 10.256 1.00 93.75 170 VAL A CA 1
ATOM 1314 C C . VAL A 1 170 ? -4.777 2.474 11.267 1.00 93.75 170 VAL A C 1
ATOM 1316 O O . VAL A 1 170 ? -4.901 2.094 12.430 1.00 93.75 170 VAL A O 1
ATOM 1319 N N . ALA A 1 171 ? -3.661 3.012 10.811 1.00 92.75 171 ALA A N 1
ATOM 1320 C CA . ALA A 1 171 ? -2.504 3.293 11.628 1.00 92.75 171 ALA A CA 1
ATOM 1321 C C . ALA A 1 171 ? -2.356 4.789 11.843 1.00 92.75 171 ALA A C 1
ATOM 1323 O O . ALA A 1 171 ? -2.427 5.567 10.893 1.00 92.75 171 ALA A O 1
ATOM 1324 N N . VAL A 1 172 ? -2.107 5.158 13.093 1.00 90.62 172 VAL A N 1
ATOM 1325 C CA . VAL A 1 172 ? -1.871 6.531 13.519 1.00 90.62 172 VAL A CA 1
ATOM 1326 C C . VAL A 1 172 ? -0.496 6.583 14.164 1.00 90.62 172 VAL A C 1
ATOM 1328 O O . VAL A 1 172 ? -0.267 5.975 15.210 1.00 90.62 172 VAL A O 1
ATOM 1331 N N . ALA A 1 173 ? 0.436 7.280 13.527 1.00 85.06 173 ALA A N 1
ATOM 1332 C CA . ALA A 1 173 ? 1.756 7.542 14.079 1.00 85.06 173 ALA A CA 1
ATOM 1333 C C . ALA A 1 173 ? 1.822 8.994 14.551 1.00 85.06 173 ALA A C 1
ATOM 1335 O O . ALA A 1 173 ? 1.572 9.917 13.774 1.00 85.06 173 ALA A O 1
ATOM 1336 N N . VAL A 1 174 ? 2.181 9.193 15.817 1.00 71.56 174 VAL A N 1
ATOM 1337 C CA . VAL A 1 174 ? 2.374 10.524 16.399 1.00 71.56 174 VAL A CA 1
ATOM 1338 C C . VAL A 1 174 ? 3.870 10.742 16.562 1.00 71.56 174 VAL A C 1
ATOM 1340 O O . VAL A 1 174 ? 4.564 9.924 17.162 1.00 71.56 174 VAL A O 1
ATOM 1343 N N . ARG A 1 175 ? 4.379 11.824 15.975 1.00 68.06 175 ARG A N 1
ATOM 1344 C CA . ARG A 1 175 ? 5.735 12.306 16.246 1.00 68.06 175 ARG A CA 1
ATOM 1345 C C . ARG A 1 175 ? 5.656 13.314 17.383 1.00 68.06 175 ARG A C 1
ATOM 1347 O O . ARG A 1 175 ? 4.664 14.030 17.463 1.00 68.06 175 ARG A O 1
ATOM 1354 N N . ARG A 1 176 ? 6.698 13.366 18.219 1.00 63.34 176 ARG A N 1
ATOM 1355 C CA . ARG A 1 176 ? 6.762 14.218 19.418 1.00 63.34 176 ARG A CA 1
ATOM 1356 C C . ARG A 1 176 ? 6.340 15.669 19.140 1.00 63.34 176 ARG A C 1
ATOM 1358 O O . ARG A 1 176 ? 5.559 16.205 19.909 1.00 63.34 176 ARG A O 1
ATOM 1365 N N . ASP A 1 177 ? 6.742 16.212 17.987 1.00 65.12 177 ASP A N 1
ATOM 1366 C CA . ASP A 1 177 ? 6.524 17.619 17.621 1.00 65.12 177 ASP A CA 1
ATOM 1367 C C . ASP A 1 177 ? 5.899 17.787 16.220 1.00 65.12 177 ASP A C 1
ATOM 1369 O O . ASP A 1 177 ? 6.252 18.691 15.465 1.00 65.12 177 ASP A O 1
ATOM 1373 N N . GLY A 1 178 ? 5.006 16.882 15.801 1.00 66.62 178 GLY A N 1
ATOM 1374 C CA . GLY A 1 178 ? 4.440 16.939 14.448 1.00 66.62 178 GLY A CA 1
ATOM 1375 C C . GLY A 1 178 ? 3.003 16.441 14.322 1.00 66.62 178 GLY A C 1
ATOM 1376 O O . GLY A 1 178 ? 2.495 15.759 15.214 1.00 66.62 178 GLY A O 1
ATOM 1377 N N . PRO A 1 179 ? 2.340 16.740 13.187 1.00 74.56 179 PRO A N 1
ATOM 1378 C CA . PRO A 1 179 ? 0.983 16.276 12.942 1.00 74.56 179 PRO A CA 1
ATOM 1379 C C . PRO A 1 179 ? 0.932 14.746 12.924 1.00 74.56 179 PRO A C 1
ATOM 1381 O O . PRO A 1 179 ? 1.848 14.077 12.427 1.00 74.56 179 PRO A O 1
ATOM 1384 N N . ALA A 1 180 ? -0.172 14.197 13.434 1.00 80.38 180 ALA A N 1
ATOM 1385 C CA . ALA A 1 180 ? -0.440 12.770 13.355 1.00 80.38 180 ALA A CA 1
ATOM 1386 C C . ALA A 1 180 ? -0.430 12.317 11.889 1.00 80.38 180 ALA A C 1
ATOM 1388 O O . ALA A 1 180 ? -1.081 12.908 11.024 1.00 80.38 180 ALA A O 1
ATOM 1389 N N . ARG A 1 181 ? 0.325 11.255 11.609 1.00 86.88 181 ARG A N 1
ATOM 1390 C CA . ARG A 1 181 ? 0.385 10.629 10.290 1.00 86.88 181 ARG A CA 1
ATOM 1391 C C . ARG A 1 181 ? -0.549 9.438 10.263 1.00 86.88 181 ARG A C 1
ATOM 1393 O O . ARG A 1 181 ? -0.439 8.545 11.101 1.00 86.88 181 ARG A O 1
ATOM 1400 N N . TYR A 1 182 ? -1.418 9.425 9.264 1.00 90.25 182 TYR A N 1
ATOM 1401 C CA . TYR A 1 182 ? -2.371 8.353 9.040 1.00 90.25 182 TYR A CA 1
ATOM 1402 C C . TYR A 1 182 ? -1.909 7.478 7.882 1.00 90.25 182 TYR A C 1
ATOM 1404 O O . TYR A 1 182 ? -1.353 7.956 6.893 1.00 90.25 182 TYR A O 1
ATOM 1412 N N . ASP A 1 183 ? -2.146 6.185 8.013 1.00 91.75 183 ASP A N 1
ATOM 1413 C CA . ASP A 1 183 ? -1.943 5.207 6.958 1.00 91.75 183 ASP A CA 1
ATOM 1414 C C . ASP A 1 183 ? -3.021 4.137 7.061 1.00 91.75 183 ASP A C 1
ATOM 1416 O O . ASP A 1 183 ? -3.513 3.834 8.148 1.00 91.75 183 ASP A O 1
ATOM 1420 N N . THR A 1 184 ? -3.397 3.549 5.934 1.00 93.06 184 THR A N 1
ATOM 1421 C CA . THR A 1 184 ? -4.403 2.495 5.927 1.00 93.06 184 THR A CA 1
ATOM 1422 C C . THR A 1 184 ? -4.108 1.436 4.882 1.00 93.06 184 THR A C 1
ATOM 1424 O O . THR A 1 184 ? -3.588 1.703 3.796 1.00 93.06 184 THR A O 1
ATOM 1427 N N . TRP A 1 185 ? -4.387 0.194 5.254 1.00 92.44 185 TRP A N 1
ATOM 1428 C CA . TRP A 1 185 ? -4.189 -0.975 4.416 1.00 92.44 185 TRP A CA 1
ATOM 1429 C C . TRP A 1 185 ? -5.096 -2.098 4.883 1.00 92.44 185 TRP A C 1
ATOM 1431 O O . TRP A 1 185 ? -5.600 -2.105 6.004 1.00 92.44 185 TRP A O 1
ATOM 1441 N N . VAL A 1 186 ? -5.236 -3.103 4.039 1.00 91.00 186 VAL A N 1
ATOM 1442 C CA . VAL A 1 186 ? -5.933 -4.330 4.378 1.00 91.00 186 VAL A CA 1
ATOM 1443 C C . VAL A 1 186 ? -4.925 -5.399 4.776 1.00 91.00 186 VAL A C 1
ATOM 1445 O O . VAL A 1 186 ? -3.959 -5.668 4.063 1.00 91.00 186 VAL A O 1
ATOM 1448 N N . TRP A 1 187 ? -5.123 -6.000 5.944 1.00 91.19 187 TRP A N 1
ATOM 1449 C CA . TRP A 1 187 ? -4.333 -7.110 6.456 1.00 91.19 187 TRP A CA 1
ATOM 1450 C C . TRP A 1 187 ? -5.039 -8.439 6.195 1.00 91.19 187 TRP A C 1
ATOM 1452 O O . TRP A 1 187 ? -6.204 -8.611 6.554 1.00 91.19 187 TRP A O 1
ATOM 1462 N N . HIS A 1 188 ? -4.301 -9.395 5.631 1.00 87.75 188 HIS A N 1
ATOM 1463 C CA . HIS A 1 188 ? -4.753 -10.758 5.366 1.00 87.75 188 HIS A CA 1
ATOM 1464 C C . HIS A 1 188 ? -4.038 -11.741 6.314 1.00 87.75 188 HIS A C 1
ATOM 1466 O O . HIS A 1 188 ? -2.945 -12.208 5.981 1.00 87.75 188 HIS A O 1
ATOM 1472 N N . PRO A 1 189 ? -4.631 -12.101 7.469 1.00 85.50 189 PRO A N 1
ATOM 1473 C CA . PRO A 1 189 ? -4.061 -13.044 8.431 1.00 85.50 189 PRO A CA 1
ATOM 1474 C C . PRO A 1 189 ? -3.607 -14.363 7.801 1.00 85.50 189 PRO A C 1
ATOM 1476 O O . PRO A 1 189 ? -2.459 -14.757 7.990 1.00 85.50 189 PRO A O 1
ATOM 1479 N N . GLY A 1 190 ? -4.461 -14.995 6.986 1.00 85.38 190 GLY A N 1
ATOM 1480 C CA . GLY A 1 190 ? -4.165 -16.298 6.375 1.00 85.38 190 GLY A CA 1
ATOM 1481 C C . GLY A 1 190 ? -2.995 -16.284 5.387 1.00 85.38 190 GLY A C 1
ATOM 1482 O O . GLY A 1 190 ? -2.343 -17.299 5.187 1.00 85.38 190 GLY A O 1
ATOM 1483 N N . ARG A 1 191 ? -2.683 -15.124 4.795 1.00 82.56 191 ARG A N 1
ATOM 1484 C CA . ARG A 1 191 ? -1.546 -14.947 3.870 1.00 82.56 191 ARG A CA 1
ATOM 1485 C C . ARG A 1 191 ? -0.368 -14.214 4.509 1.00 82.56 191 ARG A C 1
ATOM 1487 O O . ARG A 1 191 ? 0.636 -13.988 3.841 1.00 82.56 191 ARG A O 1
ATOM 1494 N N . ARG A 1 192 ? -0.520 -13.794 5.772 1.00 86.69 192 ARG A N 1
ATOM 1495 C CA . ARG A 1 192 ? 0.409 -12.930 6.516 1.00 86.69 192 ARG A CA 1
ATOM 1496 C C . ARG A 1 192 ? 0.916 -11.750 5.679 1.00 86.69 192 ARG A C 1
ATOM 1498 O O . ARG A 1 192 ? 2.100 -11.422 5.705 1.00 86.69 192 ARG A O 1
ATOM 1505 N N . CYS A 1 193 ? 0.024 -11.122 4.915 1.00 85.06 193 CYS A N 1
ATOM 1506 C CA . CYS A 1 193 ? 0.383 -10.048 3.996 1.00 85.06 193 CYS A CA 1
ATOM 1507 C C . CYS A 1 193 ? -0.545 -8.838 4.118 1.00 85.06 193 CYS A C 1
ATOM 1509 O O . CYS A 1 193 ? -1.680 -8.937 4.588 1.00 85.06 193 CYS A O 1
ATOM 1511 N N . ALA A 1 194 ? -0.034 -7.686 3.687 1.00 88.62 194 ALA A N 1
ATOM 1512 C CA . ALA A 1 194 ? -0.760 -6.427 3.651 1.00 88.62 194 ALA A CA 1
ATOM 1513 C C . ALA A 1 194 ? -0.952 -5.960 2.203 1.00 88.62 194 ALA A C 1
ATOM 1515 O O . ALA A 1 194 ? -0.033 -6.042 1.387 1.00 88.62 194 ALA A O 1
ATOM 1516 N N . THR A 1 195 ? -2.136 -5.430 1.923 1.00 87.38 195 THR A N 1
ATOM 1517 C CA . THR A 1 195 ? -2.552 -4.897 0.627 1.00 87.38 195 THR A CA 1
ATOM 1518 C C . THR A 1 195 ? -2.921 -3.435 0.822 1.00 87.38 195 THR A C 1
ATOM 1520 O O . THR A 1 195 ? -3.750 -3.119 1.671 1.00 87.38 195 THR A O 1
ATOM 1523 N N . ALA A 1 196 ? -2.285 -2.530 0.086 1.00 88.06 196 ALA A N 1
ATOM 1524 C CA . ALA A 1 196 ? -2.632 -1.114 0.152 1.00 88.06 196 ALA A CA 1
ATOM 1525 C C . ALA A 1 196 ? -4.022 -0.843 -0.452 1.00 88.06 196 ALA A C 1
ATOM 1527 O O . ALA A 1 196 ? -4.539 -1.664 -1.209 1.00 88.06 196 ALA A O 1
ATOM 1528 N N . LEU A 1 197 ? -4.602 0.309 -0.113 1.00 87.06 197 LEU A N 1
ATOM 1529 C CA . LEU A 1 197 ? -5.791 0.866 -0.764 1.00 87.06 197 LEU A CA 1
ATOM 1530 C C . LEU A 1 197 ? -5.389 1.871 -1.847 1.00 87.06 197 LEU A C 1
ATOM 1532 O O . LEU A 1 197 ? -4.280 2.422 -1.791 1.00 87.06 197 LEU A O 1
ATOM 1536 N N . TRP A 1 198 ? -6.286 2.146 -2.799 1.00 85.19 198 TRP A N 1
ATOM 1537 C CA . TRP A 1 198 ? -6.100 3.285 -3.702 1.00 85.19 198 TRP A CA 1
ATOM 1538 C C . TRP A 1 198 ? -6.115 4.588 -2.907 1.00 85.19 198 TRP A C 1
ATOM 1540 O O . TRP A 1 198 ? -6.607 4.626 -1.780 1.00 85.19 198 TRP A O 1
ATOM 1550 N N . TRP A 1 199 ? -5.538 5.652 -3.463 1.00 86.19 199 TRP A N 1
ATOM 1551 C CA . TRP A 1 199 ? -5.405 6.917 -2.741 1.00 86.19 199 TRP A CA 1
ATOM 1552 C C . TRP A 1 199 ? -6.763 7.474 -2.304 1.00 86.19 199 TRP A C 1
ATOM 1554 O O . TRP A 1 199 ? -6.937 7.831 -1.141 1.00 86.19 199 TRP A O 1
ATOM 1564 N N . GLU A 1 200 ? -7.746 7.473 -3.200 1.00 86.00 200 GLU A N 1
ATOM 1565 C CA . GLU A 1 200 ? -9.093 7.984 -2.945 1.00 86.00 200 GLU A CA 1
ATOM 1566 C C . GLU A 1 200 ? -9.794 7.166 -1.852 1.00 86.00 200 GLU A C 1
ATOM 1568 O O . GLU A 1 200 ? -10.443 7.720 -0.963 1.00 86.00 200 GLU A O 1
ATOM 1573 N N . GLU A 1 201 ? -9.618 5.842 -1.885 1.00 87.31 201 GLU A N 1
ATOM 1574 C CA . GLU A 1 201 ? -10.151 4.914 -0.885 1.00 87.31 201 GLU A CA 1
ATOM 1575 C C . GLU A 1 201 ? -9.486 5.126 0.477 1.00 87.31 201 GLU A C 1
ATOM 1577 O O . GLU A 1 201 ? -10.179 5.223 1.490 1.00 87.31 201 GLU A O 1
ATOM 1582 N N . ALA A 1 202 ? -8.154 5.229 0.494 1.00 89.81 202 ALA A N 1
ATOM 1583 C CA . ALA A 1 202 ? -7.362 5.453 1.693 1.00 89.81 202 ALA A CA 1
ATOM 1584 C C . ALA A 1 202 ? -7.739 6.777 2.359 1.00 89.81 202 ALA A C 1
ATOM 1586 O O . ALA A 1 202 ? -8.032 6.797 3.552 1.00 89.81 202 ALA A O 1
ATOM 1587 N N . ARG A 1 203 ? -7.787 7.863 1.577 1.00 90.31 203 ARG A N 1
ATOM 1588 C CA . ARG A 1 203 ? -8.166 9.197 2.049 1.00 90.31 203 ARG A CA 1
ATOM 1589 C C . ARG A 1 203 ? -9.557 9.175 2.668 1.00 90.31 203 ARG A C 1
ATOM 1591 O O . ARG A 1 203 ? -9.711 9.560 3.818 1.00 90.31 203 ARG A O 1
ATOM 1598 N N . ARG A 1 204 ? -10.543 8.627 1.952 1.00 90.69 204 ARG A N 1
ATOM 1599 C CA . ARG A 1 204 ? -11.927 8.539 2.435 1.00 90.69 204 ARG A CA 1
ATOM 1600 C C . ARG A 1 204 ? -12.039 7.760 3.747 1.00 90.69 204 ARG A C 1
ATOM 1602 O O . ARG A 1 204 ? -12.741 8.192 4.652 1.00 90.69 204 ARG A O 1
ATOM 1609 N N . VAL A 1 205 ? -11.358 6.618 3.861 1.00 91.69 205 VAL A N 1
ATOM 1610 C CA . VAL A 1 205 ? -11.338 5.824 5.103 1.00 91.69 205 VAL A CA 1
ATOM 1611 C C . VAL A 1 205 ? -10.701 6.606 6.251 1.00 91.69 205 VAL A C 1
ATOM 1613 O O . VAL A 1 205 ? -11.222 6.582 7.364 1.00 91.69 205 VAL A O 1
ATOM 1616 N N . ILE A 1 206 ? -9.585 7.292 5.991 1.00 92.00 206 ILE A N 1
ATOM 1617 C CA . ILE A 1 206 ? -8.888 8.105 6.991 1.00 92.00 206 ILE A CA 1
ATOM 1618 C C . ILE A 1 206 ? -9.777 9.258 7.461 1.00 92.00 206 ILE A C 1
ATOM 1620 O O . ILE A 1 206 ? -9.858 9.486 8.663 1.00 92.00 206 ILE A O 1
ATOM 1624 N N . ASP A 1 207 ? -10.465 9.945 6.551 1.00 92.00 207 ASP A N 1
ATOM 1625 C CA . ASP A 1 207 ? -11.357 11.055 6.895 1.00 92.00 207 ASP A CA 1
ATOM 1626 C C . ASP A 1 207 ? -12.521 10.573 7.775 1.00 92.00 207 ASP A C 1
ATOM 1628 O O . ASP A 1 207 ? -12.709 11.091 8.873 1.00 92.00 207 ASP A O 1
ATOM 1632 N N . LEU A 1 208 ? -13.195 9.482 7.391 1.00 92.25 208 LEU A N 1
ATOM 1633 C CA . LEU A 1 208 ? -14.244 8.871 8.221 1.00 92.25 208 LEU A CA 1
ATOM 1634 C C . LEU A 1 208 ? -13.725 8.437 9.600 1.00 92.25 208 LEU A C 1
ATOM 1636 O O . LEU A 1 208 ? -14.438 8.530 10.598 1.00 92.25 208 LEU A O 1
ATOM 1640 N N . PHE A 1 209 ? -12.488 7.941 9.675 1.00 90.56 209 PHE A N 1
ATOM 1641 C CA . PHE A 1 209 ? -11.883 7.550 10.946 1.00 90.56 209 PHE A CA 1
ATOM 1642 C C . PHE A 1 209 ? -11.552 8.764 11.820 1.00 90.56 209 PHE A C 1
ATOM 1644 O O . PHE A 1 209 ? -11.712 8.705 13.038 1.00 90.56 209 PHE A O 1
ATOM 1651 N N . ARG A 1 210 ? -11.116 9.873 11.217 1.00 89.25 210 ARG A N 1
ATOM 1652 C CA . ARG A 1 210 ? -10.884 11.135 11.929 1.00 89.25 210 ARG A CA 1
ATOM 1653 C C . ARG A 1 210 ? -12.184 11.697 12.491 1.00 89.25 210 ARG A C 1
ATOM 1655 O O . ARG A 1 210 ? -12.184 12.104 13.649 1.00 89.25 210 ARG A O 1
ATOM 1662 N N . ASP A 1 211 ? -13.274 11.637 11.730 1.00 88.19 211 ASP A N 1
ATOM 1663 C CA . ASP A 1 211 ? -14.601 12.044 12.202 1.00 88.19 211 ASP A CA 1
ATOM 1664 C C . ASP A 1 211 ? -15.047 11.197 13.403 1.00 88.19 211 ASP A C 1
ATOM 1666 O O . ASP A 1 211 ? -15.510 11.737 14.406 1.00 88.19 211 ASP A O 1
ATOM 1670 N N . LEU A 1 212 ? -14.823 9.876 13.355 1.00 84.94 212 LEU A N 1
ATOM 1671 C CA . LEU A 1 212 ? -15.091 8.980 14.486 1.00 84.94 212 LEU A CA 1
ATOM 1672 C C . LEU A 1 212 ? -14.243 9.331 15.723 1.00 84.94 212 LEU A C 1
ATOM 1674 O O . LEU A 1 212 ? -14.746 9.320 16.849 1.00 84.94 212 LEU A O 1
ATOM 1678 N N . ALA A 1 213 ? -12.951 9.604 15.530 1.00 78.75 213 ALA A N 1
ATOM 1679 C CA . ALA A 1 213 ? -12.039 9.954 16.617 1.00 78.75 213 ALA A CA 1
ATOM 1680 C C . ALA A 1 213 ? -12.408 11.301 17.260 1.00 78.75 213 ALA A C 1
ATOM 1682 O O . ALA A 1 213 ? -12.319 11.441 18.479 1.00 78.75 213 ALA A O 1
ATOM 1683 N N . ALA A 1 214 ? -12.874 12.261 16.457 1.00 76.19 214 ALA A N 1
ATOM 1684 C CA . ALA A 1 214 ? -13.425 13.523 16.940 1.00 76.19 214 ALA A CA 1
ATOM 1685 C C . ALA A 1 214 ? -14.760 13.322 17.683 1.00 76.19 214 ALA A C 1
ATOM 1687 O O . ALA A 1 214 ? -15.037 14.015 18.659 1.00 76.19 214 ALA A O 1
ATOM 1688 N N . SER A 1 215 ? -15.569 12.335 17.278 1.00 64.81 215 SER A N 1
ATOM 1689 C CA . SER A 1 215 ? -16.877 12.029 17.865 1.00 64.81 215 SER A CA 1
ATOM 1690 C C . SER A 1 215 ? -16.817 11.128 19.114 1.00 64.81 215 SER A C 1
ATOM 1692 O O . SER A 1 215 ? -17.691 10.281 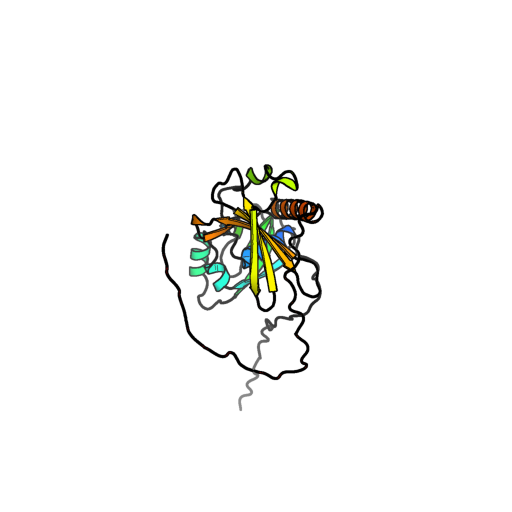19.277 1.00 64.81 215 SER A O 1
ATOM 1694 N N . TRP A 1 216 ? -15.838 11.323 20.009 1.00 55.84 216 TRP A N 1
ATOM 1695 C CA . TRP A 1 216 ? -15.678 10.653 21.323 1.00 55.84 216 TRP A CA 1
ATOM 1696 C C . TRP A 1 216 ? -14.907 9.320 21.368 1.00 55.84 216 TRP A C 1
ATOM 1698 O O . TRP A 1 216 ? -14.708 8.779 22.457 1.00 55.84 216 TRP A O 1
ATOM 1708 N N . PHE A 1 217 ? -14.396 8.785 20.253 1.00 51.75 217 PHE A N 1
ATOM 1709 C CA . PHE A 1 217 ? -13.507 7.614 20.312 1.00 51.75 217 PHE A CA 1
ATOM 1710 C C . PHE A 1 217 ? -12.045 8.046 20.487 1.00 51.75 217 PHE A C 1
ATOM 1712 O O . PHE A 1 217 ? -11.236 7.961 19.561 1.00 51.75 217 PHE A O 1
ATOM 1719 N N . TRP A 1 218 ? -11.688 8.516 21.686 1.00 50.38 218 TRP A N 1
ATOM 1720 C CA . TRP A 1 218 ? -10.292 8.811 22.006 1.00 50.38 218 TRP A CA 1
ATOM 1721 C C . TRP A 1 218 ? -9.585 7.574 22.559 1.00 50.38 218 TRP A C 1
ATOM 1723 O O . TRP A 1 218 ? -9.663 7.256 23.741 1.00 50.38 218 TRP A O 1
ATOM 1733 N N . VAL A 1 219 ? -8.847 6.881 21.689 1.00 49.91 219 VAL A N 1
ATOM 1734 C CA . VAL A 1 219 ? -7.723 6.039 22.114 1.00 49.91 219 VAL A CA 1
ATOM 1735 C C . VAL A 1 219 ? -6.466 6.848 21.841 1.00 49.91 219 VAL A C 1
ATOM 1737 O O . VAL A 1 219 ? -5.903 6.774 20.751 1.00 49.91 219 VAL A O 1
ATOM 1740 N N . GLY A 1 220 ? -6.136 7.716 22.797 1.00 43.44 220 GLY A N 1
ATOM 1741 C CA . GLY A 1 220 ? -5.153 8.785 22.648 1.00 43.44 220 GLY A CA 1
ATOM 1742 C C . GLY A 1 220 ? -3.745 8.337 22.229 1.00 43.44 220 GLY A C 1
ATOM 1743 O O . GLY A 1 220 ? -3.461 7.135 22.107 1.00 43.44 220 GLY A O 1
ATOM 1744 N N . PRO A 1 221 ? -2.845 9.311 21.988 1.00 46.06 221 PRO A N 1
ATOM 1745 C CA . PRO A 1 221 ? -1.444 9.030 21.699 1.00 46.06 221 PRO A CA 1
ATOM 1746 C C . PRO A 1 221 ? -0.849 8.112 22.781 1.00 46.06 221 PRO A C 1
ATOM 1748 O O . PRO A 1 221 ? -1.295 8.153 23.930 1.00 46.06 221 PRO A O 1
ATOM 1751 N N . PRO A 1 222 ? 0.134 7.257 22.437 1.00 42.47 222 PRO A N 1
ATOM 1752 C CA . PRO A 1 222 ? 0.863 6.502 23.451 1.00 42.47 222 PRO A CA 1
ATOM 1753 C C . PRO A 1 222 ? 1.381 7.478 24.518 1.00 42.47 222 PRO A C 1
ATOM 1755 O O . PRO A 1 222 ? 1.867 8.549 24.140 1.00 42.47 222 PRO A O 1
ATOM 1758 N N . PRO A 1 223 ? 1.276 7.153 25.820 1.00 43.66 223 PRO A N 1
ATOM 1759 C CA . PRO A 1 223 ? 1.878 7.985 26.847 1.00 43.66 223 PRO A CA 1
ATOM 1760 C C . PRO A 1 223 ? 3.362 8.135 26.513 1.00 43.66 223 PRO A C 1
ATOM 1762 O O . PRO A 1 223 ? 4.087 7.148 26.376 1.00 43.66 223 PRO A O 1
ATOM 1765 N N . ILE A 1 224 ? 3.799 9.377 26.319 1.00 45.28 224 ILE A N 1
ATOM 1766 C CA . ILE A 1 224 ? 5.219 9.694 26.289 1.00 45.28 224 ILE A CA 1
ATOM 1767 C C . ILE A 1 224 ? 5.687 9.412 27.712 1.00 45.28 224 ILE A C 1
ATOM 1769 O O . ILE A 1 224 ? 5.174 10.017 28.652 1.00 45.28 224 ILE A O 1
ATOM 1773 N N . ALA A 1 225 ? 6.611 8.468 27.885 1.00 40.28 225 ALA A N 1
ATOM 1774 C CA . ALA A 1 225 ? 7.334 8.355 29.139 1.00 40.28 225 ALA A CA 1
ATOM 1775 C C . ALA A 1 225 ? 8.101 9.670 29.315 1.00 40.28 225 ALA A C 1
ATOM 1777 O O . ALA A 1 225 ? 9.164 9.867 28.725 1.00 40.28 225 ALA A O 1
ATOM 1778 N N . SER A 1 226 ? 7.515 10.616 30.049 1.00 38.91 226 SER A N 1
ATOM 1779 C CA . SER A 1 226 ? 8.248 11.753 30.579 1.00 38.91 226 SER A CA 1
ATOM 1780 C C . SER A 1 226 ? 9.401 11.162 31.366 1.00 38.91 226 SER A C 1
ATOM 1782 O O . SER A 1 226 ? 9.172 10.376 32.286 1.00 38.91 226 SER A O 1
ATOM 1784 N N . GLY A 1 227 ? 10.626 11.461 30.929 1.00 36.31 227 GLY A N 1
ATOM 1785 C CA . GLY A 1 227 ? 11.834 11.028 31.610 1.00 36.31 227 GLY A CA 1
ATOM 1786 C C . GLY A 1 227 ? 11.661 11.295 33.094 1.00 36.31 227 GLY A C 1
ATOM 1787 O O . GLY A 1 227 ? 11.401 12.432 33.488 1.00 36.31 227 GLY A O 1
ATOM 1788 N N . ALA A 1 228 ? 11.724 10.225 33.883 1.00 34.91 228 ALA A N 1
ATOM 1789 C CA . ALA A 1 228 ? 11.809 10.330 35.319 1.00 34.91 228 ALA A CA 1
ATOM 1790 C C . ALA A 1 228 ? 13.009 11.231 35.599 1.00 34.91 228 ALA A C 1
ATOM 1792 O O . ALA A 1 228 ? 14.155 10.865 35.325 1.00 34.91 228 ALA A O 1
ATOM 1793 N N . GLY A 1 229 ? 12.714 12.445 36.059 1.00 31.05 229 GLY A N 1
ATOM 1794 C CA . GLY A 1 229 ? 13.699 13.289 36.688 1.00 31.05 229 GLY A CA 1
ATOM 1795 C C . GLY A 1 229 ? 14.365 12.445 37.758 1.00 31.05 229 GLY A C 1
ATOM 1796 O O . GLY A 1 229 ? 13.713 11.961 38.680 1.00 31.05 229 GLY A O 1
ATOM 1797 N N . SER A 1 230 ? 15.663 12.233 37.575 1.00 43.94 230 SER A N 1
ATOM 1798 C CA . SER A 1 230 ? 16.593 12.009 38.665 1.00 43.94 230 SER A CA 1
ATOM 1799 C C . SER A 1 230 ? 16.183 12.903 39.831 1.00 43.94 230 SER A C 1
ATOM 1801 O O . SER A 1 230 ? 16.252 14.121 39.693 1.00 43.94 230 SER A O 1
ATOM 1803 N N . ASN A 1 231 ? 15.749 12.298 40.933 1.00 36.66 231 ASN A N 1
ATOM 1804 C CA . ASN A 1 231 ? 16.140 12.691 42.280 1.00 36.66 231 ASN A CA 1
ATOM 1805 C C . ASN A 1 231 ? 15.756 11.584 43.271 1.00 36.66 231 ASN A C 1
ATOM 1807 O O . ASN A 1 231 ? 14.583 11.356 43.544 1.00 36.66 231 ASN A O 1
ATOM 1811 N N . GLY A 1 232 ? 16.787 10.935 43.820 1.00 30.28 232 GLY A N 1
ATOM 1812 C CA . GLY A 1 232 ? 16.736 10.270 45.122 1.00 30.28 232 GLY A CA 1
ATOM 1813 C C . GLY A 1 232 ? 16.349 8.790 45.136 1.00 30.28 232 GLY A C 1
ATOM 1814 O O . GLY A 1 232 ? 15.226 8.438 45.471 1.00 30.28 232 GLY A O 1
ATOM 1815 N N . GLN A 1 233 ? 17.319 7.905 44.902 1.00 35.34 233 GLN A N 1
ATOM 1816 C CA . GLN A 1 233 ? 17.428 6.680 45.715 1.00 35.34 233 GLN A CA 1
ATOM 1817 C C . GLN A 1 233 ? 18.184 7.037 47.018 1.00 35.34 233 GLN A C 1
ATOM 1819 O O . GLN A 1 233 ? 18.913 8.033 46.982 1.00 35.34 233 GLN A O 1
ATOM 1824 N N . PRO A 1 234 ? 18.086 6.279 48.139 1.00 44.75 234 PRO A N 1
ATOM 1825 C CA . PRO A 1 234 ? 18.112 4.806 48.190 1.00 44.75 234 PRO A CA 1
ATOM 1826 C C . PRO A 1 234 ? 17.048 4.151 49.111 1.00 44.75 234 PRO A C 1
ATOM 1828 O O . PRO A 1 234 ? 16.617 4.714 50.104 1.00 44.75 234 PRO A O 1
ATOM 1831 N N . SER A 1 235 ? 16.492 3.003 48.702 1.00 36.16 235 SER A N 1
ATOM 1832 C CA . SER A 1 235 ? 16.810 1.632 49.174 1.00 36.16 235 SER A CA 1
ATOM 1833 C C . SER A 1 235 ? 16.136 1.220 50.492 1.00 36.16 235 SER A C 1
ATOM 1835 O O . SER A 1 235 ? 16.405 1.812 51.528 1.00 36.16 235 SER A O 1
ATOM 1837 N N . THR A 1 236 ? 15.344 0.136 50.485 1.00 35.47 236 THR A N 1
ATOM 1838 C CA . THR A 1 236 ? 15.695 -1.121 51.189 1.00 35.47 236 THR A CA 1
ATOM 1839 C C . THR A 1 236 ? 14.629 -2.227 51.071 1.00 35.47 236 THR A C 1
ATOM 1841 O O . THR A 1 236 ? 13.433 -1.985 51.149 1.00 35.47 236 THR A O 1
ATOM 1844 N N . ARG A 1 237 ? 15.146 -3.463 50.960 1.00 31.66 237 ARG A N 1
ATOM 1845 C CA . ARG A 1 237 ? 14.590 -4.764 51.389 1.00 31.66 237 ARG A CA 1
ATOM 1846 C C . ARG A 1 237 ? 13.262 -5.261 50.797 1.00 31.66 237 ARG A C 1
ATOM 1848 O O . ARG A 1 237 ? 12.188 -5.031 51.333 1.00 31.66 237 ARG A O 1
ATOM 1855 N N . ALA A 1 238 ? 13.390 -6.169 49.828 1.00 36.75 238 ALA A N 1
ATOM 1856 C CA . ALA A 1 238 ? 12.509 -7.331 49.755 1.00 36.75 238 ALA A CA 1
ATOM 1857 C C . ALA A 1 238 ? 13.034 -8.392 50.739 1.00 36.75 238 ALA A C 1
ATOM 1859 O O . ALA A 1 238 ? 14.101 -8.970 50.527 1.00 36.75 238 ALA A O 1
ATOM 1860 N N . THR A 1 239 ? 12.311 -8.604 51.836 1.00 35.62 239 THR A N 1
ATOM 1861 C CA . THR A 1 239 ? 12.513 -9.742 52.737 1.00 35.62 239 THR A CA 1
ATOM 1862 C C . THR A 1 239 ? 11.658 -10.894 52.226 1.00 35.62 239 THR A C 1
ATOM 1864 O O . THR A 1 239 ? 10.438 -10.775 52.146 1.00 35.62 239 THR A O 1
ATOM 1867 N N . ALA A 1 240 ? 12.301 -12.004 51.874 1.00 41.66 240 ALA A N 1
ATOM 1868 C CA . ALA A 1 240 ? 11.643 -13.295 51.761 1.00 41.66 240 ALA A CA 1
ATOM 1869 C C . ALA A 1 240 ? 11.326 -13.816 53.171 1.00 41.66 240 ALA A C 1
ATOM 1871 O O . ALA A 1 240 ? 12.223 -13.848 54.012 1.00 41.66 240 ALA A O 1
ATOM 1872 N N . ALA A 1 241 ? 10.088 -14.247 53.417 1.00 33.97 241 ALA A N 1
ATOM 1873 C CA . ALA A 1 241 ? 9.778 -15.200 54.477 1.00 33.97 241 ALA A CA 1
ATOM 1874 C C . ALA A 1 241 ? 8.466 -15.944 54.186 1.00 33.97 241 ALA A C 1
ATOM 1876 O O . ALA A 1 241 ? 7.464 -15.366 53.777 1.00 33.97 241 ALA A O 1
ATOM 1877 N N . SER A 1 242 ? 8.575 -17.248 54.376 1.00 37.03 242 SER A N 1
ATOM 1878 C CA . SER A 1 242 ? 7.675 -18.370 54.141 1.00 37.03 242 SER A CA 1
ATOM 1879 C C . SER A 1 242 ? 6.461 -18.453 55.081 1.00 37.03 242 SER A C 1
ATOM 1881 O O . SER A 1 242 ? 6.488 -17.888 56.169 1.00 37.03 242 SER A O 1
ATOM 1883 N N . GLY A 1 243 ? 5.504 -19.323 54.714 1.00 32.12 243 GLY A N 1
ATOM 1884 C CA . GLY A 1 243 ? 4.545 -19.991 55.617 1.00 32.12 243 GLY A CA 1
ATOM 1885 C C . GLY A 1 243 ? 3.268 -19.185 55.888 1.00 32.12 243 GLY A C 1
ATOM 1886 O O . GLY A 1 243 ? 3.329 -17.981 56.061 1.00 32.12 243 GLY A O 1
ATOM 1887 N N . THR A 1 244 ? 2.060 -19.743 55.964 1.00 36.66 244 THR A N 1
ATOM 1888 C CA . THR A 1 244 ? 1.642 -21.105 56.331 1.00 36.66 244 THR A CA 1
ATOM 1889 C C . THR A 1 244 ? 0.169 -21.264 55.908 1.00 36.66 244 THR A C 1
ATOM 1891 O O . THR A 1 244 ? -0.585 -20.293 55.967 1.00 36.66 244 THR A O 1
ATOM 1894 N N . GLU A 1 245 ? -0.244 -22.464 55.485 1.00 43.94 245 GLU A N 1
ATOM 1895 C CA . GLU A 1 245 ? -1.663 -22.858 55.406 1.00 43.94 245 GLU A CA 1
ATOM 1896 C C . GLU A 1 245 ? -2.371 -22.675 56.763 1.00 43.94 245 GLU A C 1
ATOM 1898 O O . GLU A 1 245 ? -1.730 -22.665 57.816 1.00 43.94 245 GLU A O 1
ATOM 1903 N N . PRO A 1 246 ? -3.711 -22.635 56.764 1.00 42.28 246 PRO A N 1
ATOM 1904 C CA . PRO A 1 246 ? -4.367 -23.742 57.446 1.00 42.28 246 PRO A CA 1
ATOM 1905 C C . PRO A 1 246 ? -5.537 -24.323 56.651 1.00 42.28 246 PRO A C 1
ATOM 1907 O O . PRO A 1 246 ? -6.438 -23.627 56.186 1.00 42.28 246 PRO A O 1
ATOM 1910 N N . SER A 1 247 ? -5.515 -25.648 56.577 1.00 39.75 247 SER A N 1
ATOM 1911 C CA . SER A 1 247 ? -6.669 -26.502 56.343 1.00 39.75 247 SER A CA 1
ATOM 1912 C C . SER A 1 247 ? -7.482 -26.610 57.640 1.00 39.75 247 SER A C 1
ATOM 1914 O O . SER A 1 247 ? -6.897 -26.832 58.697 1.00 39.75 247 SER A O 1
ATOM 1916 N N . SER A 1 248 ? -8.811 -26.488 57.582 1.00 44.06 248 SER A N 1
ATOM 1917 C CA . SER A 1 248 ? -9.705 -27.389 58.326 1.00 44.06 248 SER A CA 1
ATOM 1918 C C . SER A 1 248 ? -11.155 -27.272 57.850 1.00 44.06 248 SER A C 1
ATOM 1920 O O . SER A 1 248 ? -11.645 -26.203 57.496 1.00 44.06 248 SER A O 1
ATOM 1922 N N . HIS A 1 249 ? -11.774 -28.446 57.823 1.00 37.31 249 HIS A N 1
ATOM 1923 C CA . HIS A 1 249 ? -13.124 -28.800 57.422 1.00 37.31 249 HIS A CA 1
ATOM 1924 C C . HIS A 1 249 ? -14.246 -28.141 58.237 1.00 37.31 249 HIS A C 1
ATOM 1926 O O . HIS A 1 249 ? -14.146 -28.028 59.458 1.00 37.31 249 HIS A O 1
ATOM 1932 N N . ALA A 1 250 ? -15.373 -27.911 57.560 1.00 43.56 250 ALA A N 1
ATOM 1933 C CA . ALA A 1 250 ? -16.660 -28.536 57.882 1.00 43.56 250 ALA A CA 1
ATOM 1934 C C . ALA A 1 250 ? -17.424 -28.779 56.572 1.00 43.56 250 ALA A C 1
ATOM 1936 O O . ALA A 1 250 ? -17.402 -27.867 55.714 1.00 43.56 250 ALA A O 1
#

pLDDT: mean 73.5, std 22.02, range [27.8, 96.12]